Protein AF-A0AAU1KAA8-F1 (afdb_monomer)

Radius of gyration: 28.63 Å; Cα contacts (8 Å, |Δi|>4): 177; chains: 1; bounding box: 68×55×92 Å

Solvent-accessible surface area (backbone atoms only — not comparable to full-atom values): 12225 Å² total; per-residue (Å²): 122,67,66,69,52,34,71,74,70,71,53,54,69,68,58,52,52,51,52,51,53,52,51,52,53,53,48,42,44,51,49,31,69,69,58,68,45,72,45,71,50,87,40,57,68,38,42,66,89,37,64,55,42,63,40,26,43,61,50,32,50,72,32,90,67,29,21,46,84,20,38,43,59,76,35,72,57,74,89,55,90,68,50,45,68,72,51,48,55,53,51,55,35,39,46,46,34,71,71,46,40,55,74,46,72,33,89,90,47,51,35,41,58,25,19,54,56,58,64,72,50,79,65,58,80,92,42,45,67,62,49,52,51,45,29,56,53,26,53,73,27,90,40,52,71,60,56,61,59,65,79,78,71,85,89,73,74,94,83,74,86,76,82,89,81,80,87,81,80,85,77,91,84,84,87,76,96,74,88,86,77,85,84,80,84,83,78,84,86,82,91,78,91,79,87,131

Mean predicted aligned error: 14.59 Å

pLDDT: mean 78.88, std 23.23, range [34.69, 98.0]

Sequence (196 aa):
MLEGLVEHFAFDPEELDAVHGQAWDSLSDRFAKATEGLAIPFAADVTRGSVLGRIETPALLKKANVGKEGIKFATPLPPHEHLPKEIHELISADPVRCQLFKDDYAVTKSPQSFAGALAAIDVPESHKSAHKQAVDRLAGARSYGELKVKTQASAFLPGVTLPTSLTQTATRSRGGHGVLNPVTAELPPNTKGFER

Secondary structure (DSSP, 8-state):
--HHHHHHHT--HHHHHHHHHHHHHHHHHHHHHH--S-B----SS--TTSHIIIIIHHHHHT-TTTTTTSB--SSPPPP-TTS-HHHHHHHHSHHHHTT--GGGS-TTS-HHHHHHHHHTS---GGGHHHHHHHHHHHHT-SSHHHHHHGGG-----TT--------------------------PPPPP------

Structure (mmCIF, N/CA/C/O backbone):
data_AF-A0AAU1KAA8-F1
#
_entry.id   AF-A0AAU1KAA8-F1
#
loop_
_atom_site.group_PDB
_atom_site.id
_atom_site.type_symbol
_atom_site.label_atom_id
_atom_site.label_alt_id
_atom_site.label_comp_id
_atom_site.label_asym_id
_atom_site.label_entity_id
_atom_site.label_seq_id
_atom_site.pdbx_PDB_ins_code
_atom_site.Cartn_x
_atom_site.Cartn_y
_atom_site.Cartn_z
_atom_site.occupancy
_atom_site.B_iso_or_equiv
_atom_site.auth_seq_id
_atom_site.auth_comp_id
_atom_site.auth_asym_id
_atom_site.auth_atom_id
_atom_site.pdbx_PDB_model_num
ATOM 1 N N . MET A 1 1 ? 5.962 19.351 -27.808 1.00 53.38 1 MET A N 1
ATOM 2 C CA . MET A 1 1 ? 7.373 18.890 -27.740 1.00 53.38 1 MET A CA 1
ATOM 3 C C . MET A 1 1 ? 7.520 17.444 -28.225 1.00 53.38 1 MET A C 1
ATOM 5 O O . MET A 1 1 ? 8.487 17.178 -28.916 1.00 53.38 1 MET A O 1
ATOM 9 N N . LEU A 1 2 ? 6.561 16.547 -27.947 1.00 55.59 2 LEU A N 1
ATOM 10 C CA . LEU A 1 2 ? 6.499 15.197 -28.543 1.00 55.59 2 LEU A CA 1
ATOM 11 C C . LEU A 1 2 ? 6.091 15.191 -30.032 1.00 55.59 2 LEU A C 1
ATOM 13 O O . LEU A 1 2 ? 6.685 14.455 -30.809 1.00 55.59 2 LEU A O 1
ATOM 17 N N . GLU A 1 3 ? 5.163 16.060 -30.450 1.00 56.34 3 GLU A N 1
ATOM 18 C CA . GLU A 1 3 ? 4.654 16.115 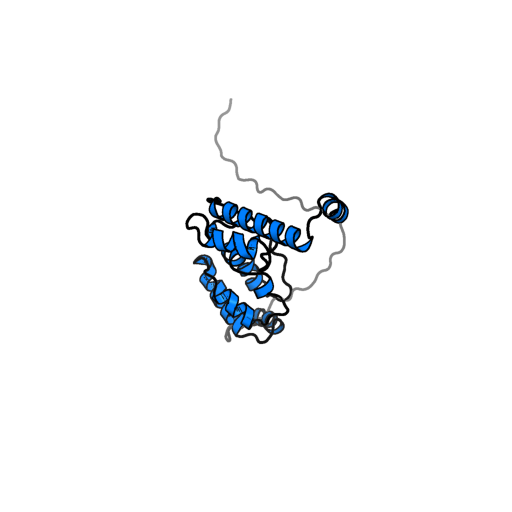-31.840 1.00 56.34 3 GLU A CA 1
ATOM 19 C C . GLU A 1 3 ? 5.755 16.334 -32.893 1.00 56.34 3 GLU A C 1
ATOM 21 O O . GLU A 1 3 ? 5.792 15.642 -33.904 1.00 56.34 3 GLU A O 1
ATOM 26 N N . GLY A 1 4 ? 6.720 17.219 -32.617 1.00 60.25 4 GLY A N 1
ATOM 27 C CA . GLY A 1 4 ? 7.828 17.491 -33.540 1.00 60.25 4 GLY A CA 1
ATOM 28 C C . GLY A 1 4 ? 8.866 16.365 -33.643 1.00 60.25 4 GLY A C 1
ATOM 29 O O . GLY A 1 4 ? 9.607 16.321 -34.618 1.00 60.25 4 GLY A O 1
ATOM 30 N N . LEU A 1 5 ? 8.934 15.451 -32.665 1.00 58.69 5 LEU A N 1
ATOM 31 C CA . LEU A 1 5 ? 9.797 14.263 -32.743 1.00 58.69 5 LEU A CA 1
ATOM 32 C C . LEU A 1 5 ? 9.121 13.146 -33.550 1.00 58.69 5 LEU A C 1
ATOM 34 O O . LEU A 1 5 ? 9.776 12.468 -34.337 1.00 58.69 5 LEU A O 1
ATOM 38 N N . VAL A 1 6 ? 7.810 12.981 -33.371 1.00 63.09 6 VAL A N 1
ATOM 39 C CA . VAL A 1 6 ? 6.985 12.001 -34.090 1.00 63.09 6 VAL A CA 1
ATOM 40 C C . VAL A 1 6 ? 7.003 12.281 -35.596 1.00 63.09 6 VAL A C 1
ATOM 42 O O . VAL A 1 6 ? 7.288 11.373 -36.375 1.00 63.09 6 VAL A O 1
ATOM 45 N N . GLU A 1 7 ? 6.802 13.540 -36.007 1.00 63.69 7 GLU A N 1
ATOM 46 C CA . GLU A 1 7 ? 6.880 13.936 -37.423 1.00 63.69 7 GLU A CA 1
ATOM 47 C C . GLU A 1 7 ? 8.280 13.744 -38.022 1.00 63.69 7 GLU A C 1
ATOM 49 O O . GLU A 1 7 ? 8.405 13.376 -39.188 1.00 63.69 7 GLU A O 1
ATOM 54 N N . HIS A 1 8 ? 9.344 13.975 -37.244 1.00 64.44 8 HIS A N 1
ATOM 55 C CA . HIS A 1 8 ? 10.713 13.934 -37.763 1.00 64.44 8 HIS A CA 1
ATOM 56 C C . HIS A 1 8 ? 11.256 12.510 -37.950 1.00 64.44 8 HIS A C 1
ATOM 58 O O . HIS A 1 8 ? 12.078 12.277 -38.834 1.00 64.44 8 HIS A O 1
ATOM 64 N N . PHE A 1 9 ? 10.798 11.558 -37.134 1.00 72.31 9 PHE A N 1
ATOM 65 C CA . PHE A 1 9 ? 11.260 10.167 -37.165 1.00 72.31 9 PHE A CA 1
ATOM 66 C C . PHE A 1 9 ? 10.225 9.176 -37.724 1.00 72.31 9 PHE A C 1
ATOM 68 O O . PHE A 1 9 ? 10.530 7.989 -37.809 1.00 72.31 9 PHE A O 1
ATOM 75 N N . ALA A 1 10 ? 9.040 9.650 -38.131 1.00 68.62 10 ALA A N 1
ATOM 76 C CA . ALA A 1 10 ? 7.949 8.840 -38.684 1.00 68.62 10 ALA A CA 1
ATOM 77 C C . ALA A 1 10 ? 7.532 7.661 -37.781 1.00 68.62 10 ALA A C 1
ATOM 79 O O . ALA A 1 10 ? 7.290 6.554 -38.259 1.00 68.62 10 ALA A O 1
ATOM 80 N N . PHE A 1 11 ? 7.461 7.899 -36.469 1.00 68.56 11 PHE A N 1
ATOM 81 C CA . PHE A 1 11 ? 6.916 6.919 -35.529 1.00 68.56 11 PHE A CA 1
ATOM 82 C C . PHE A 1 11 ? 5.393 7.013 -35.476 1.00 68.56 11 PHE A C 1
ATOM 84 O O . PHE A 1 11 ? 4.842 8.112 -35.488 1.00 68.56 11 PHE A O 1
ATOM 91 N N . ASP A 1 12 ? 4.717 5.872 -35.357 1.00 74.81 12 ASP A N 1
ATOM 92 C CA . ASP A 1 12 ? 3.317 5.850 -34.942 1.00 74.81 12 ASP A CA 1
ATOM 93 C C . ASP A 1 12 ? 3.244 6.239 -33.446 1.00 74.81 12 ASP A C 1
ATOM 95 O O . ASP A 1 12 ? 3.915 5.607 -32.621 1.00 74.81 12 ASP A O 1
ATOM 99 N N . PRO A 1 13 ? 2.485 7.286 -33.065 1.00 69.38 13 PRO A N 1
ATOM 100 C CA . PRO A 1 13 ? 2.322 7.694 -31.671 1.00 69.38 13 PRO A CA 1
ATOM 101 C C . PRO A 1 13 ? 1.847 6.573 -30.744 1.00 69.38 13 PRO A C 1
ATOM 103 O O . PRO A 1 13 ? 2.289 6.518 -29.596 1.00 69.38 13 PRO A O 1
ATOM 106 N N . GLU A 1 14 ? 0.968 5.689 -31.224 1.00 73.19 14 GLU A N 1
ATOM 107 C CA . GLU A 1 14 ? 0.438 4.584 -30.421 1.00 73.19 14 GLU A CA 1
ATOM 108 C C . GLU A 1 14 ? 1.502 3.499 -30.210 1.00 73.19 14 GLU A C 1
ATO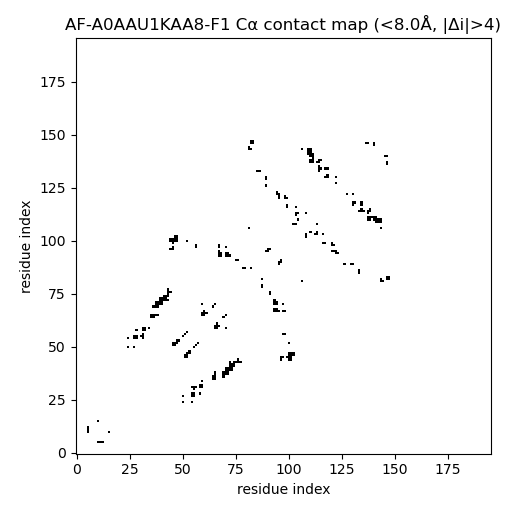M 110 O O . GLU A 1 14 ? 1.645 2.974 -29.103 1.00 73.19 14 GLU A O 1
ATOM 115 N N . GLU A 1 15 ? 2.316 3.210 -31.230 1.00 73.81 15 GLU A N 1
ATOM 116 C CA . GLU A 1 15 ? 3.451 2.290 -31.099 1.00 73.81 15 GLU A CA 1
ATOM 117 C C . GLU A 1 15 ? 4.547 2.866 -30.196 1.00 73.81 15 GLU A C 1
ATOM 119 O O . GLU A 1 15 ? 5.119 2.140 -29.381 1.00 73.81 15 GLU A O 1
ATOM 124 N N . LEU A 1 16 ? 4.828 4.170 -30.291 1.00 75.00 16 LEU A N 1
ATOM 125 C CA . LEU A 1 16 ? 5.826 4.830 -29.452 1.00 75.00 16 LEU A CA 1
ATOM 126 C C . LEU A 1 16 ? 5.414 4.818 -27.976 1.00 75.00 16 LEU A C 1
ATOM 128 O O . LEU A 1 16 ? 6.243 4.507 -27.119 1.00 75.00 16 LEU A O 1
ATOM 132 N N . ASP A 1 17 ? 4.147 5.110 -27.676 1.00 74.38 17 ASP A N 1
ATOM 133 C CA . ASP A 1 17 ? 3.621 5.053 -26.309 1.00 74.38 17 ASP A CA 1
ATOM 134 C C . ASP A 1 17 ? 3.624 3.612 -25.768 1.00 74.38 17 ASP A C 1
ATOM 136 O O . ASP A 1 17 ? 4.076 3.365 -24.645 1.00 74.38 17 ASP A O 1
ATOM 140 N N . ALA A 1 18 ? 3.243 2.631 -26.595 1.00 72.75 18 ALA A N 1
ATOM 141 C CA . ALA A 1 18 ? 3.277 1.217 -26.230 1.00 72.75 18 ALA A CA 1
ATOM 142 C C . ALA A 1 18 ? 4.703 0.713 -25.937 1.00 72.75 18 ALA A C 1
ATOM 144 O O . ALA A 1 18 ? 4.931 0.049 -24.919 1.00 72.75 18 ALA A O 1
ATOM 145 N N . VAL A 1 19 ? 5.678 1.042 -26.790 1.00 78.50 19 VAL A N 1
ATOM 146 C CA . VAL A 1 19 ? 7.090 0.670 -26.599 1.00 78.50 19 VAL A CA 1
ATOM 147 C C . VAL A 1 19 ? 7.669 1.366 -25.369 1.00 78.50 19 VAL A C 1
ATOM 149 O O . VAL A 1 19 ? 8.378 0.737 -24.579 1.00 78.50 19 VAL A O 1
ATOM 152 N N . HIS A 1 20 ? 7.336 2.641 -25.161 1.00 78.69 20 HIS A N 1
ATOM 153 C CA . HIS A 1 20 ? 7.775 3.398 -23.995 1.00 78.69 20 HIS A CA 1
ATOM 154 C C . HIS A 1 20 ? 7.231 2.785 -22.696 1.00 78.69 20 HIS A C 1
ATOM 156 O O . HIS A 1 20 ? 8.004 2.533 -21.768 1.00 78.69 20 HIS A O 1
ATOM 162 N N . GLY A 1 21 ? 5.936 2.456 -22.644 1.00 83.44 21 GLY A N 1
ATOM 163 C CA . GLY A 1 21 ? 5.320 1.787 -21.496 1.00 83.44 21 GLY A CA 1
ATOM 164 C C . GLY A 1 21 ? 5.973 0.440 -21.173 1.00 83.44 21 GLY A C 1
ATOM 165 O O . GLY A 1 21 ? 6.344 0.186 -20.027 1.00 83.44 21 GLY A O 1
ATOM 166 N N . GLN A 1 22 ? 6.202 -0.402 -22.184 1.00 87.00 22 GLN A N 1
ATOM 167 C CA . GLN A 1 22 ? 6.846 -1.709 -21.999 1.00 87.00 22 GLN A CA 1
ATOM 168 C C . GLN A 1 22 ? 8.305 -1.603 -21.538 1.00 87.00 22 GLN A C 1
ATOM 170 O O . GLN A 1 22 ? 8.763 -2.430 -20.739 1.00 87.00 22 GLN A O 1
ATOM 175 N N . ALA A 1 23 ? 9.043 -0.602 -22.025 1.00 88.75 23 ALA A N 1
ATOM 176 C CA . ALA A 1 23 ? 10.420 -0.363 -21.615 1.00 88.75 23 ALA A CA 1
ATOM 177 C C . ALA A 1 23 ? 10.503 0.009 -20.126 1.00 88.75 23 ALA A C 1
ATOM 179 O O . ALA A 1 23 ? 11.315 -0.573 -19.400 1.00 88.75 23 ALA A O 1
ATOM 180 N N . TRP A 1 24 ? 9.631 0.907 -19.653 1.00 91.38 24 TRP A N 1
ATOM 181 C CA . TRP A 1 24 ? 9.561 1.273 -18.236 1.00 91.38 24 TRP A CA 1
ATOM 182 C C . TRP A 1 24 ? 9.095 0.118 -17.357 1.00 91.38 24 TRP A C 1
ATOM 184 O O . TRP A 1 24 ? 9.727 -0.149 -16.338 1.00 91.38 24 TRP A O 1
ATOM 194 N N . ASP A 1 25 ? 8.070 -0.623 -17.781 1.00 93.56 25 ASP A N 1
ATOM 195 C CA . ASP A 1 25 ? 7.598 -1.809 -17.062 1.00 93.56 25 ASP A CA 1
ATOM 196 C C . ASP A 1 25 ? 8.729 -2.837 -16.879 1.00 93.56 25 ASP A C 1
ATOM 198 O O . ASP A 1 25 ? 8.956 -3.349 -15.779 1.00 93.56 25 ASP A O 1
ATOM 202 N N . SER A 1 26 ? 9.487 -3.097 -17.948 1.00 93.44 26 SER A N 1
ATOM 203 C CA . SER A 1 26 ? 10.618 -4.031 -17.932 1.00 93.44 26 SER A CA 1
ATOM 204 C C . SER A 1 26 ? 11.764 -3.544 -17.047 1.00 93.44 26 SER A C 1
ATOM 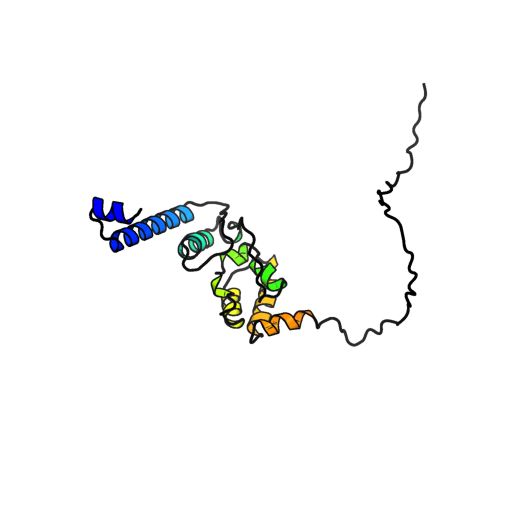206 O O . SER A 1 26 ? 12.396 -4.343 -16.349 1.00 93.44 26 SER A O 1
ATOM 208 N N . LEU A 1 27 ? 12.062 -2.243 -17.079 1.00 94.69 27 LEU A N 1
ATOM 209 C CA . LEU A 1 27 ? 13.099 -1.646 -16.246 1.00 94.69 27 LEU A CA 1
ATOM 210 C C . LEU A 1 27 ? 12.722 -1.719 -14.763 1.00 94.69 27 LEU A C 1
ATOM 212 O O . LEU A 1 27 ? 13.540 -2.161 -13.957 1.00 94.69 27 LEU A O 1
ATOM 216 N N . SER A 1 28 ? 11.488 -1.357 -14.412 1.00 95.69 28 SER A N 1
ATOM 217 C CA . SER A 1 28 ? 10.991 -1.387 -13.035 1.00 95.69 28 SER A CA 1
ATOM 218 C C . SER A 1 28 ? 10.899 -2.801 -12.466 1.00 95.69 28 SER A C 1
ATOM 220 O O . SER A 1 28 ? 11.275 -3.020 -11.316 1.00 95.69 28 SER A O 1
ATOM 222 N N . ASP A 1 29 ? 10.495 -3.795 -13.263 1.00 95.25 29 ASP A N 1
ATOM 223 C CA . ASP A 1 29 ? 10.530 -5.202 -12.841 1.00 95.25 29 ASP A CA 1
ATOM 224 C C . ASP A 1 29 ? 11.963 -5.657 -12.511 1.00 95.25 29 ASP A C 1
ATOM 226 O O . ASP A 1 29 ? 12.211 -6.251 -11.456 1.00 95.25 29 ASP A O 1
ATOM 230 N N . ARG A 1 30 ? 12.938 -5.327 -13.370 1.00 94.88 30 ARG A N 1
ATOM 231 C CA . ARG A 1 30 ? 14.357 -5.630 -13.115 1.00 94.88 30 ARG A CA 1
ATOM 232 C C . ARG A 1 30 ? 14.883 -4.893 -11.890 1.00 94.88 30 ARG A C 1
ATOM 234 O O . ARG A 1 30 ? 15.595 -5.496 -11.091 1.00 94.88 30 ARG A O 1
ATOM 241 N N . PHE A 1 31 ? 14.518 -3.625 -11.725 1.00 95.00 31 PHE A N 1
ATOM 242 C CA . PHE A 1 31 ? 14.901 -2.818 -10.572 1.00 95.00 31 PHE A CA 1
ATOM 243 C C . PHE A 1 31 ? 14.374 -3.425 -9.264 1.00 95.00 31 PHE A C 1
ATOM 245 O O . PHE A 1 31 ? 15.154 -3.686 -8.346 1.00 95.00 31 PHE A O 1
ATOM 252 N N . ALA A 1 32 ? 13.084 -3.762 -9.195 1.00 95.38 32 ALA A N 1
ATOM 253 C CA . ALA A 1 32 ? 12.486 -4.397 -8.021 1.00 95.38 32 ALA A CA 1
ATOM 254 C C . ALA A 1 32 ? 13.116 -5.769 -7.716 1.00 95.38 32 ALA A C 1
ATOM 256 O O . ALA A 1 32 ? 13.388 -6.099 -6.559 1.00 95.38 32 ALA A O 1
ATOM 257 N N . LYS A 1 33 ? 13.427 -6.561 -8.752 1.00 93.81 33 LYS A N 1
ATOM 258 C CA . LYS A 1 33 ? 14.138 -7.842 -8.604 1.00 93.81 33 LYS A CA 1
ATOM 259 C C . LYS A 1 33 ? 15.573 -7.676 -8.118 1.00 93.81 33 LYS A C 1
ATOM 261 O O . LYS A 1 33 ? 16.022 -8.518 -7.344 1.00 93.81 33 LYS A O 1
ATOM 266 N N . ALA A 1 34 ? 16.274 -6.624 -8.527 1.00 94.81 34 ALA A N 1
ATOM 267 C CA . ALA A 1 34 ? 17.640 -6.336 -8.093 1.00 94.81 34 ALA A CA 1
ATOM 268 C C . ALA A 1 34 ? 17.715 -5.658 -6.712 1.00 94.81 34 ALA A C 1
ATOM 270 O O . ALA A 1 34 ? 18.761 -5.691 -6.078 1.00 94.81 34 ALA A O 1
ATOM 271 N N . THR A 1 35 ? 16.621 -5.065 -6.228 1.00 95.94 35 THR A N 1
ATOM 272 C CA . THR A 1 35 ? 16.585 -4.341 -4.946 1.00 95.94 35 THR A CA 1
ATOM 273 C C . THR A 1 35 ? 16.772 -5.283 -3.758 1.00 95.94 35 THR A C 1
ATOM 275 O O . THR A 1 35 ? 16.069 -6.286 -3.647 1.00 95.94 35 THR A O 1
ATOM 278 N N . GLU A 1 36 ? 17.668 -4.954 -2.832 1.00 94.50 36 GLU A N 1
ATOM 279 C CA . GLU A 1 36 ? 17.931 -5.745 -1.625 1.00 94.50 36 GLU A CA 1
ATOM 280 C C . GLU A 1 36 ? 17.816 -4.894 -0.358 1.00 94.50 36 GLU A C 1
ATOM 282 O O . GLU A 1 36 ? 18.136 -3.707 -0.358 1.00 94.50 36 GLU A O 1
ATOM 287 N N . GLY A 1 37 ? 17.372 -5.515 0.738 1.00 93.19 37 GLY A N 1
ATOM 288 C CA . GLY A 1 37 ? 17.246 -4.858 2.035 1.00 93.19 37 GLY A CA 1
ATOM 289 C C . GLY A 1 37 ? 16.082 -3.870 2.089 1.00 93.19 37 GLY A C 1
ATOM 290 O O . GLY A 1 37 ? 14.934 -4.272 2.261 1.00 93.19 37 GLY A O 1
ATOM 291 N N . LEU A 1 38 ? 16.389 -2.575 1.992 1.00 95.75 38 LEU A N 1
ATOM 292 C CA . LEU A 1 38 ? 15.444 -1.485 2.232 1.00 95.75 38 LEU A CA 1
ATOM 293 C C . LEU A 1 38 ? 15.027 -0.805 0.920 1.00 95.75 38 LEU A C 1
ATOM 295 O O . LEU A 1 38 ? 15.858 -0.244 0.211 1.00 95.75 38 LEU A O 1
ATOM 299 N N . ALA A 1 39 ? 13.726 -0.796 0.643 1.00 96.81 39 ALA A N 1
ATOM 300 C CA . ALA A 1 39 ? 13.099 -0.063 -0.447 1.00 96.81 39 ALA A CA 1
ATOM 301 C C . ALA A 1 39 ? 12.340 1.153 0.102 1.00 96.81 39 ALA A C 1
ATOM 303 O O . ALA A 1 39 ? 11.483 1.017 0.979 1.00 96.81 39 ALA A O 1
ATOM 304 N N . ILE A 1 40 ? 12.636 2.342 -0.434 1.00 96.81 40 ILE A N 1
ATOM 305 C CA . ILE A 1 40 ? 12.034 3.605 0.013 1.00 96.81 40 ILE A CA 1
ATOM 306 C C . ILE A 1 40 ? 11.277 4.274 -1.142 1.00 96.81 40 ILE A C 1
ATOM 308 O O . ILE A 1 40 ? 11.864 5.060 -1.888 1.00 96.81 40 ILE A O 1
ATOM 312 N N . PRO A 1 41 ? 9.978 3.983 -1.326 1.00 94.44 41 PRO A N 1
ATOM 313 C CA . PRO A 1 41 ? 9.147 4.733 -2.258 1.00 94.44 41 PRO A CA 1
ATOM 314 C C . PRO A 1 41 ? 8.903 6.175 -1.783 1.00 94.44 41 PRO A C 1
ATOM 316 O O . PRO A 1 41 ? 8.487 6.431 -0.648 1.00 94.44 41 PRO A O 1
ATOM 319 N N . PHE A 1 42 ? 9.075 7.123 -2.705 1.00 94.38 42 PHE A N 1
ATOM 320 C CA . PHE A 1 42 ? 8.680 8.527 -2.549 1.00 94.38 42 PHE A CA 1
ATOM 321 C C . PHE A 1 42 ? 7.260 8.734 -3.076 1.00 94.38 42 PHE A C 1
ATOM 323 O O . PHE A 1 42 ? 7.028 9.415 -4.073 1.00 94.38 42 PHE A O 1
ATOM 330 N N . ALA A 1 43 ? 6.302 8.092 -2.418 1.00 92.25 43 ALA A N 1
ATOM 331 C CA . ALA A 1 43 ? 4.893 8.194 -2.758 1.00 92.25 43 ALA A CA 1
ATOM 332 C C . ALA A 1 43 ? 4.072 8.417 -1.492 1.00 92.25 43 ALA A C 1
ATOM 334 O O . ALA A 1 43 ? 4.337 7.808 -0.459 1.00 92.25 43 ALA A O 1
ATOM 335 N N . ALA A 1 44 ? 3.051 9.271 -1.579 1.00 90.12 44 ALA A N 1
ATOM 336 C CA . ALA A 1 44 ? 2.070 9.454 -0.512 1.00 90.12 44 ALA A CA 1
ATOM 337 C C . ALA A 1 44 ? 1.103 8.265 -0.408 1.00 90.12 44 ALA A C 1
ATOM 339 O O . ALA A 1 44 ? 0.497 8.067 0.635 1.00 90.12 44 ALA A O 1
ATOM 340 N N . ASP A 1 45 ? 0.984 7.447 -1.456 1.00 90.44 45 ASP A N 1
ATOM 341 C CA . ASP A 1 45 ? 0.134 6.258 -1.486 1.00 90.44 45 ASP A CA 1
ATOM 342 C C . ASP A 1 45 ? 0.468 5.369 -2.696 1.00 90.44 45 ASP A C 1
ATOM 344 O O . ASP A 1 45 ? 1.125 5.832 -3.632 1.00 90.44 45 ASP A O 1
ATOM 348 N N . VAL A 1 46 ? -0.011 4.125 -2.709 1.00 93.75 46 VAL A N 1
ATOM 349 C CA . VAL A 1 46 ? 0.132 3.194 -3.835 1.00 93.75 46 VAL A CA 1
ATOM 350 C C . VAL A 1 46 ? -1.188 3.109 -4.597 1.00 93.75 46 VAL A C 1
ATOM 352 O O . VAL A 1 46 ? -2.226 2.759 -4.045 1.00 93.75 46 VAL A O 1
ATOM 355 N N . THR A 1 47 ? -1.174 3.410 -5.895 1.00 94.25 47 THR A N 1
ATOM 356 C CA . THR A 1 47 ? -2.344 3.224 -6.769 1.00 94.25 47 THR A CA 1
ATOM 357 C C . THR A 1 47 ? -2.162 1.993 -7.639 1.00 94.25 47 THR A C 1
ATOM 359 O O . THR A 1 47 ? -1.056 1.713 -8.109 1.00 94.25 47 THR A O 1
ATOM 362 N N . ARG A 1 48 ? -3.251 1.264 -7.902 1.00 93.69 48 ARG A N 1
ATOM 363 C CA . ARG A 1 48 ? -3.188 -0.025 -8.610 1.00 93.69 48 ARG A CA 1
ATOM 364 C C . ARG A 1 48 ? -2.650 0.093 -10.040 1.00 93.69 48 ARG A C 1
ATOM 366 O O . ARG A 1 48 ? -2.019 -0.834 -10.530 1.00 93.69 48 ARG A O 1
ATOM 373 N N . GLY A 1 49 ? -2.895 1.227 -10.699 1.00 91.69 49 GLY A N 1
ATOM 374 C CA . GLY A 1 49 ? -2.428 1.498 -12.063 1.00 91.69 49 GLY A CA 1
ATOM 375 C C . GLY A 1 49 ? -0.991 2.019 -12.164 1.00 91.69 49 GLY A C 1
ATOM 376 O O . GLY A 1 49 ? -0.438 2.034 -13.258 1.00 91.69 49 GLY A O 1
ATOM 377 N N . SER A 1 50 ? -0.375 2.448 -11.057 1.00 94.06 50 SER A N 1
ATOM 378 C CA . SER A 1 50 ? 1.012 2.930 -11.080 1.00 94.06 50 SER A CA 1
ATOM 379 C C . SER A 1 50 ? 2.002 1.786 -11.300 1.00 94.06 50 SER A C 1
ATOM 381 O O . SER A 1 50 ? 1.737 0.649 -10.914 1.00 94.06 50 SER A O 1
ATOM 383 N N . VAL A 1 51 ? 3.176 2.089 -11.861 1.00 94.94 51 VAL A N 1
ATOM 384 C CA . VAL A 1 51 ? 4.288 1.126 -11.959 1.00 94.94 51 VAL A CA 1
ATOM 385 C C . VAL A 1 51 ? 4.680 0.601 -10.571 1.00 94.94 51 VAL A C 1
ATOM 387 O O . VAL A 1 51 ? 4.848 -0.606 -10.398 1.00 94.94 51 VAL A O 1
ATOM 390 N N . LEU A 1 52 ? 4.691 1.480 -9.561 1.00 95.38 52 LEU A N 1
ATOM 391 C CA . LEU A 1 52 ? 4.905 1.105 -8.163 1.00 95.38 52 LEU A CA 1
ATOM 392 C C . LEU A 1 52 ? 3.904 0.027 -7.713 1.00 95.38 52 LEU A C 1
ATOM 394 O O . LEU A 1 52 ? 4.303 -1.036 -7.251 1.00 95.38 52 LEU A O 1
ATOM 398 N N . GLY A 1 53 ? 2.604 0.263 -7.894 1.00 95.31 53 GLY A N 1
ATOM 399 C CA . GLY A 1 53 ? 1.557 -0.646 -7.422 1.00 95.31 53 GLY A CA 1
ATOM 400 C C . GLY A 1 53 ? 1.369 -1.913 -8.257 1.00 95.31 53 GLY A C 1
ATOM 401 O O . GLY A 1 53 ? 1.078 -2.972 -7.704 1.00 95.31 53 GLY A O 1
ATOM 402 N N . ARG A 1 54 ? 1.529 -1.830 -9.580 1.00 95.69 54 ARG A N 1
ATOM 403 C CA . ARG A 1 54 ? 1.318 -2.959 -10.498 1.00 95.69 54 ARG A CA 1
ATOM 404 C C . ARG A 1 54 ? 2.536 -3.877 -10.596 1.00 95.69 54 ARG A C 1
ATOM 406 O O . ARG A 1 54 ? 2.356 -5.073 -10.813 1.00 95.69 54 ARG A O 1
ATOM 413 N N . ILE A 1 55 ? 3.747 -3.331 -10.465 1.00 96.31 55 ILE A N 1
ATOM 414 C CA . ILE A 1 55 ? 4.998 -4.040 -10.773 1.00 96.31 55 ILE A CA 1
ATOM 415 C C . ILE A 1 55 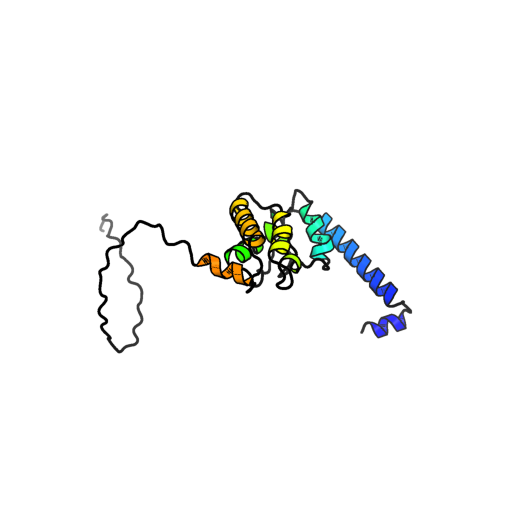? 5.911 -4.101 -9.550 1.00 96.31 55 ILE A C 1
ATOM 417 O O . ILE A 1 55 ? 6.187 -5.192 -9.048 1.00 96.31 55 ILE A O 1
ATOM 421 N N . GLU A 1 56 ? 6.364 -2.953 -9.048 1.00 97.00 56 GLU A N 1
ATOM 422 C CA . GLU A 1 56 ? 7.476 -2.912 -8.092 1.00 97.00 56 GLU A CA 1
ATOM 423 C C . GLU A 1 56 ? 7.082 -3.453 -6.714 1.00 97.00 56 GLU A C 1
ATOM 425 O O . GLU A 1 56 ? 7.704 -4.388 -6.212 1.00 97.00 56 GLU A O 1
ATOM 430 N N . THR A 1 57 ? 6.020 -2.925 -6.105 1.00 96.50 57 THR A N 1
ATOM 431 C CA . THR A 1 57 ? 5.573 -3.327 -4.767 1.00 96.50 57 THR A CA 1
ATOM 432 C C . THR A 1 57 ? 5.216 -4.819 -4.691 1.00 96.50 57 THR A C 1
ATOM 434 O O . THR A 1 57 ? 5.738 -5.492 -3.799 1.00 96.50 57 THR A O 1
ATOM 437 N N . PRO A 1 58 ? 4.435 -5.405 -5.626 1.00 95.69 58 PRO A N 1
ATOM 438 C CA . PRO A 1 58 ? 4.183 -6.847 -5.624 1.00 95.69 58 PRO A CA 1
ATOM 439 C C . PRO A 1 58 ? 5.449 -7.699 -5.774 1.00 95.69 58 PRO A C 1
ATOM 441 O O . PRO A 1 58 ? 5.522 -8.787 -5.199 1.00 95.69 58 PRO A O 1
ATOM 444 N N . ALA A 1 59 ? 6.439 -7.242 -6.549 1.00 96.06 59 ALA A N 1
ATOM 445 C CA . ALA A 1 59 ? 7.711 -7.943 -6.690 1.00 96.06 59 ALA A CA 1
ATOM 446 C C . ALA A 1 59 ? 8.525 -7.887 -5.388 1.00 96.06 59 ALA A C 1
ATOM 448 O O . ALA A 1 59 ? 9.000 -8.925 -4.931 1.00 96.06 59 ALA A O 1
ATOM 449 N N . LEU A 1 60 ? 8.619 -6.714 -4.754 1.00 96.75 60 LEU A N 1
ATOM 450 C CA . LEU A 1 60 ? 9.338 -6.510 -3.491 1.00 96.75 60 LEU A CA 1
ATOM 451 C C . LEU A 1 60 ? 8.724 -7.309 -2.331 1.00 96.75 60 LEU A C 1
ATOM 453 O O . LEU A 1 60 ? 9.456 -7.928 -1.560 1.00 96.75 60 LEU A O 1
ATOM 457 N N . LEU A 1 61 ? 7.392 -7.370 -2.240 1.00 95.81 61 LEU A N 1
ATOM 458 C CA . LEU A 1 61 ? 6.684 -8.129 -1.200 1.00 95.81 61 LEU A CA 1
ATOM 459 C C . LEU A 1 61 ? 6.986 -9.634 -1.237 1.00 95.81 61 LEU A C 1
ATOM 461 O O . LEU A 1 61 ? 6.997 -10.282 -0.193 1.00 95.81 61 LEU A O 1
ATOM 465 N N . LYS A 1 62 ? 7.255 -10.197 -2.422 1.00 95.25 62 LYS A N 1
ATOM 466 C CA . LYS A 1 62 ? 7.603 -11.619 -2.590 1.00 95.25 62 LYS A CA 1
ATOM 467 C C . LYS A 1 62 ? 9.045 -11.935 -2.187 1.00 95.25 62 LYS A C 1
ATOM 469 O O . LYS A 1 62 ? 9.393 -13.108 -2.059 1.00 95.25 62 LYS A O 1
ATOM 474 N N . LYS A 1 63 ? 9.903 -10.923 -2.020 1.00 94.94 63 LYS A N 1
ATOM 475 C CA . LYS A 1 63 ? 11.318 -11.120 -1.693 1.00 94.94 63 LYS A CA 1
ATOM 476 C C . LYS A 1 63 ? 11.510 -11.295 -0.192 1.00 94.94 63 LYS A C 1
ATOM 478 O O . LYS A 1 63 ? 11.210 -10.391 0.577 1.00 94.94 63 LYS A O 1
ATOM 483 N N . ALA A 1 64 ? 12.108 -12.413 0.218 1.00 90.00 64 ALA A N 1
ATOM 484 C CA . ALA A 1 64 ? 12.368 -12.707 1.631 1.00 90.00 64 ALA A CA 1
ATOM 485 C C . ALA A 1 64 ? 13.286 -11.676 2.321 1.00 90.00 64 ALA A C 1
ATOM 487 O O . ALA A 1 64 ? 13.141 -11.435 3.514 1.00 90.00 64 ALA A O 1
ATOM 488 N N . ASN A 1 65 ? 14.215 -11.061 1.580 1.00 91.44 65 ASN A N 1
ATOM 489 C CA . ASN A 1 65 ? 15.162 -10.068 2.099 1.00 91.44 65 ASN A CA 1
ATOM 490 C C . ASN A 1 65 ? 14.653 -8.616 2.050 1.00 91.44 65 ASN A C 1
ATOM 492 O O . ASN A 1 65 ? 15.384 -7.723 2.469 1.00 91.44 65 ASN A O 1
ATOM 496 N N . VAL A 1 66 ? 13.448 -8.380 1.521 1.00 95.06 66 VAL A N 1
ATOM 497 C CA . VAL A 1 66 ? 12.781 -7.070 1.543 1.00 95.06 66 VAL A CA 1
ATOM 498 C C . VAL A 1 66 ? 11.445 -7.235 2.262 1.00 95.06 66 VAL A C 1
ATOM 500 O O . VAL A 1 66 ? 11.318 -6.873 3.429 1.00 95.06 66 VAL A O 1
ATOM 503 N N . GLY A 1 67 ? 10.460 -7.853 1.605 1.00 94.38 67 GLY A N 1
ATOM 504 C CA . GLY A 1 67 ? 9.141 -8.109 2.173 1.00 94.38 67 GLY A CA 1
ATOM 505 C C . GLY A 1 67 ? 8.447 -6.836 2.666 1.00 94.38 67 GLY A C 1
ATOM 506 O O . GLY A 1 67 ? 8.865 -5.713 2.391 1.00 94.38 67 GLY A O 1
ATOM 507 N N . LYS A 1 68 ? 7.372 -7.005 3.437 1.00 94.44 68 LYS A N 1
ATOM 508 C CA . LYS A 1 68 ? 6.612 -5.883 4.017 1.00 94.44 68 LYS A CA 1
ATOM 509 C C . LYS A 1 68 ? 7.408 -5.056 5.035 1.00 94.44 68 LYS A C 1
ATOM 511 O O . LYS A 1 68 ? 7.132 -3.877 5.225 1.00 94.44 68 LYS A O 1
ATOM 516 N N . GLU A 1 69 ? 8.405 -5.659 5.683 1.00 94.06 69 GLU A N 1
ATOM 517 C CA . GLU A 1 69 ? 9.237 -4.969 6.675 1.00 94.06 69 GLU A CA 1
ATOM 518 C C . GLU A 1 69 ? 10.323 -4.100 6.038 1.00 94.06 69 GLU A C 1
ATOM 520 O O . GLU A 1 69 ? 10.708 -3.086 6.620 1.00 94.06 69 GLU A O 1
ATOM 525 N N . GLY A 1 70 ? 10.790 -4.466 4.843 1.00 95.94 70 GLY A N 1
ATOM 526 C CA . GLY A 1 70 ? 11.813 -3.748 4.088 1.00 95.94 70 GLY A CA 1
ATOM 527 C C . GLY A 1 70 ? 11.272 -2.650 3.176 1.00 95.94 70 GLY A C 1
ATOM 528 O O . GLY A 1 70 ? 12.066 -1.981 2.531 1.00 95.94 70 GLY A O 1
ATOM 529 N N . ILE A 1 71 ? 9.957 -2.427 3.104 1.00 96.75 71 ILE A N 1
ATOM 530 C CA . ILE A 1 71 ? 9.368 -1.307 2.353 1.00 96.75 71 ILE A CA 1
ATOM 531 C C . ILE A 1 71 ? 8.998 -0.205 3.348 1.00 96.75 71 ILE A C 1
ATOM 533 O O . ILE A 1 71 ? 8.229 -0.461 4.272 1.00 96.75 71 ILE A O 1
ATOM 537 N N . LYS A 1 72 ? 9.534 1.011 3.173 1.00 96.81 72 LYS A N 1
ATOM 538 C CA . LYS A 1 72 ? 9.274 2.174 4.046 1.00 96.81 72 LYS A CA 1
ATOM 539 C C . LYS A 1 72 ? 8.922 3.406 3.228 1.00 96.81 72 LYS A C 1
ATOM 541 O O . LYS A 1 72 ? 9.678 3.785 2.341 1.00 96.81 72 LYS A O 1
ATOM 546 N N . PHE A 1 73 ? 7.808 4.067 3.515 1.00 96.44 73 PHE A N 1
ATOM 547 C CA . PHE A 1 73 ? 7.408 5.235 2.733 1.00 96.44 73 PHE A CA 1
ATOM 548 C C . PHE A 1 73 ? 8.074 6.501 3.269 1.00 96.44 73 PHE A C 1
ATOM 550 O O . PHE A 1 73 ? 7.912 6.858 4.432 1.00 96.44 73 PHE A O 1
ATOM 557 N N . ALA A 1 74 ? 8.786 7.227 2.402 1.00 95.62 74 ALA A N 1
ATOM 558 C CA . ALA A 1 74 ? 9.391 8.505 2.786 1.00 95.62 74 ALA A CA 1
ATOM 559 C C . ALA A 1 74 ? 8.338 9.593 3.048 1.00 95.62 74 ALA A C 1
ATOM 561 O O . ALA A 1 74 ? 8.566 10.529 3.813 1.00 95.62 74 ALA A O 1
ATOM 562 N N . THR A 1 75 ? 7.186 9.490 2.383 1.00 95.50 75 THR A N 1
ATOM 563 C CA . THR A 1 75 ? 6.098 10.459 2.493 1.00 95.50 75 THR A CA 1
ATOM 564 C C . THR A 1 75 ? 5.009 9.919 3.418 1.00 95.50 75 THR A C 1
ATOM 566 O O . THR A 1 75 ? 4.529 8.798 3.192 1.00 95.50 75 THR A O 1
ATOM 569 N N . PRO A 1 76 ? 4.575 10.695 4.429 1.00 94.25 76 PRO A N 1
ATOM 570 C CA . PRO A 1 76 ? 3.466 10.294 5.284 1.00 94.25 76 PRO A CA 1
ATOM 571 C C . PRO A 1 76 ? 2.179 10.144 4.466 1.00 94.25 76 PRO A C 1
ATOM 573 O O . PRO A 1 76 ? 1.967 10.856 3.480 1.00 94.25 76 PRO A O 1
ATOM 576 N N . LEU A 1 77 ? 1.316 9.220 4.889 1.00 94.88 77 LEU A N 1
ATOM 577 C CA . LEU A 1 77 ? -0.005 9.057 4.294 1.00 94.88 77 LEU A CA 1
ATOM 578 C C . LEU A 1 77 ? -0.861 10.296 4.629 1.00 94.88 77 LEU A C 1
ATOM 580 O O . LEU A 1 77 ? -0.941 10.669 5.802 1.00 94.88 77 LEU A O 1
ATOM 584 N N . PRO A 1 78 ? -1.503 10.952 3.645 1.00 93.12 78 PRO A N 1
ATOM 585 C CA . PRO A 1 78 ? -2.399 12.068 3.920 1.00 93.12 78 PRO A CA 1
ATOM 586 C C . PRO A 1 78 ? -3.585 11.637 4.799 1.00 93.12 78 PRO A C 1
ATOM 588 O O . PRO A 1 78 ? -4.065 10.510 4.670 1.00 93.12 78 PRO A O 1
ATOM 591 N N . PRO A 1 79 ? -4.106 12.520 5.666 1.00 90.94 79 PRO A N 1
ATOM 592 C CA . PRO A 1 79 ? -5.263 12.194 6.488 1.00 90.94 79 PRO A CA 1
ATOM 593 C C . PRO A 1 79 ? -6.498 11.920 5.622 1.00 90.94 79 PRO A C 1
ATOM 595 O O . PRO A 1 79 ? -6.766 12.612 4.638 1.00 90.94 79 PRO A O 1
ATOM 598 N N . HIS A 1 80 ? -7.285 10.925 6.029 1.00 91.62 80 HIS A N 1
ATOM 599 C CA . HIS A 1 80 ? -8.529 10.545 5.365 1.00 91.62 80 HIS A CA 1
ATOM 600 C C . HIS A 1 80 ? -9.720 10.869 6.262 1.00 91.62 80 HIS A C 1
ATOM 602 O O . HIS A 1 80 ? -10.001 10.143 7.211 1.00 91.62 80 HIS A O 1
ATOM 608 N N . GLU A 1 81 ? -10.438 11.953 5.960 1.00 91.75 81 GLU A N 1
ATOM 609 C CA . GLU A 1 81 ? -11.525 12.446 6.816 1.00 91.75 81 GLU A CA 1
ATOM 610 C C . GLU A 1 81 ? -12.658 11.437 7.023 1.00 91.75 81 GLU A C 1
ATOM 612 O O . GLU A 1 81 ? -13.360 11.497 8.032 1.00 91.75 81 GLU A O 1
ATOM 617 N N . HIS A 1 82 ? -12.883 10.525 6.076 1.00 93.00 82 HIS A N 1
ATOM 618 C CA . HIS A 1 82 ? -13.917 9.493 6.174 1.00 93.00 82 HIS A CA 1
ATOM 619 C C . HIS A 1 82 ? -13.513 8.315 7.069 1.00 93.00 82 HIS A C 1
ATOM 621 O O . HIS A 1 82 ? -14.381 7.531 7.452 1.00 93.00 82 HIS A O 1
ATOM 627 N N . LEU A 1 83 ? -12.234 8.196 7.435 1.00 94.25 83 LEU A N 1
ATOM 628 C CA . LEU A 1 83 ? -11.731 7.125 8.286 1.00 94.25 83 LEU A CA 1
ATOM 629 C C . LEU A 1 83 ? -11.594 7.591 9.745 1.00 94.25 83 LEU A C 1
ATOM 631 O O . LEU A 1 83 ? -11.121 8.697 10.009 1.00 94.25 83 LEU A O 1
ATOM 635 N N . PRO A 1 84 ? -11.971 6.750 10.722 1.00 94.25 84 PRO A N 1
ATOM 636 C CA . PRO A 1 84 ? -11.571 6.939 12.110 1.00 94.25 84 PRO A CA 1
ATOM 637 C C . PRO A 1 84 ? -10.047 6.958 12.263 1.00 94.25 84 PRO A C 1
ATOM 639 O O . PRO A 1 84 ? -9.329 6.292 11.510 1.00 94.25 84 PRO A O 1
ATOM 642 N N . LYS A 1 85 ? -9.566 7.676 13.283 1.00 93.75 85 LYS A N 1
ATOM 643 C CA . LYS A 1 85 ? -8.136 7.867 13.552 1.00 93.75 85 LYS A CA 1
ATOM 644 C C . LYS A 1 85 ? -7.395 6.536 13.682 1.00 93.75 85 LYS A C 1
ATOM 646 O O . LYS A 1 85 ? -6.362 6.355 13.058 1.00 93.75 85 LYS A O 1
ATOM 651 N N . GLU A 1 86 ? -7.960 5.592 14.419 1.00 94.19 86 GLU A N 1
ATOM 652 C CA . GLU A 1 86 ? -7.380 4.273 14.662 1.00 94.19 86 GLU A CA 1
ATOM 653 C C . GLU A 1 86 ? -7.206 3.444 13.377 1.00 94.19 86 GLU A C 1
ATOM 655 O O . GLU A 1 86 ? -6.224 2.722 13.227 1.00 94.19 86 GLU A O 1
ATOM 660 N N . ILE A 1 87 ? -8.129 3.577 12.417 1.00 96.31 87 ILE A N 1
ATOM 661 C CA . ILE A 1 87 ? -8.027 2.895 11.121 1.00 96.31 87 ILE A CA 1
ATOM 662 C C . ILE A 1 87 ? -6.983 3.598 10.255 1.00 96.31 87 ILE A C 1
ATOM 664 O O . ILE A 1 87 ? -6.183 2.927 9.609 1.00 96.31 87 ILE A O 1
ATOM 668 N N . HIS A 1 88 ? -6.959 4.934 10.272 1.00 95.81 88 HIS A N 1
ATOM 669 C CA . HIS A 1 88 ? -5.946 5.715 9.568 1.00 95.81 88 HIS A CA 1
ATOM 670 C C . HIS A 1 88 ? -4.527 5.415 10.074 1.00 95.81 88 HIS A C 1
ATOM 672 O O . HIS A 1 88 ? -3.626 5.216 9.265 1.00 95.81 88 HIS A O 1
ATOM 678 N N . GLU A 1 89 ? -4.323 5.326 11.389 1.00 95.69 89 GLU A N 1
ATOM 679 C CA . GLU A 1 89 ? -3.036 4.965 11.993 1.00 95.69 89 GLU A CA 1
ATOM 680 C C . GLU A 1 89 ? -2.590 3.562 11.569 1.00 95.69 89 GLU A C 1
ATOM 682 O O . GLU A 1 89 ? -1.439 3.382 11.174 1.00 95.69 89 GLU A O 1
ATOM 687 N N . LEU A 1 90 ? -3.510 2.588 11.564 1.00 96.81 90 LEU A N 1
ATOM 688 C CA . LEU A 1 90 ? -3.220 1.232 11.102 1.00 96.81 90 LEU A CA 1
ATOM 689 C C . LEU A 1 90 ? -2.759 1.211 9.638 1.00 96.81 90 LEU A C 1
ATOM 691 O O . LEU A 1 90 ? -1.747 0.586 9.337 1.00 96.81 90 LEU A O 1
ATOM 695 N N . ILE A 1 91 ? -3.477 1.879 8.728 1.00 96.69 91 ILE A N 1
ATOM 696 C CA . ILE A 1 91 ? -3.101 1.886 7.303 1.00 96.69 91 ILE A CA 1
ATOM 697 C C . ILE A 1 91 ? -1.915 2.794 6.984 1.00 96.69 91 ILE A C 1
ATOM 699 O O . ILE A 1 91 ? -1.323 2.666 5.919 1.00 96.69 91 ILE A O 1
ATOM 703 N N . SER A 1 92 ? -1.553 3.694 7.897 1.00 96.62 92 SER A N 1
ATOM 704 C CA . SER A 1 92 ? -0.348 4.516 7.772 1.00 96.62 92 SER A CA 1
ATOM 705 C C . SER A 1 92 ? 0.924 3.733 8.095 1.00 96.62 92 SER A C 1
ATOM 707 O O . SER A 1 92 ? 2.004 4.160 7.695 1.00 96.62 92 SER A O 1
ATOM 709 N N . ALA A 1 93 ? 0.821 2.597 8.796 1.00 96.44 93 ALA A N 1
ATOM 710 C CA . ALA A 1 93 ? 1.963 1.738 9.079 1.00 96.44 93 ALA A CA 1
ATOM 711 C C . ALA A 1 93 ? 2.497 1.102 7.787 1.00 96.44 93 ALA A C 1
ATOM 713 O O . ALA A 1 93 ? 1.760 0.417 7.078 1.00 96.44 93 ALA A O 1
ATOM 714 N N . ASP A 1 94 ? 3.792 1.271 7.502 1.00 96.56 94 ASP A N 1
ATOM 715 C CA . ASP A 1 94 ? 4.396 0.815 6.241 1.00 96.56 94 ASP A CA 1
ATOM 716 C C . ASP A 1 94 ? 4.120 -0.662 5.889 1.00 96.56 94 ASP A C 1
ATOM 718 O O . ASP A 1 94 ? 3.752 -0.925 4.739 1.00 96.56 94 ASP A O 1
ATOM 722 N N . PRO A 1 95 ? 4.197 -1.631 6.834 1.00 95.81 95 PRO A N 1
ATOM 723 C CA . PRO A 1 95 ? 3.915 -3.034 6.527 1.00 95.81 95 PRO A CA 1
ATOM 724 C C . PRO A 1 95 ? 2.468 -3.288 6.093 1.00 95.81 95 PRO A C 1
ATOM 726 O O . PRO A 1 95 ? 2.201 -4.265 5.404 1.00 95.81 95 PRO A O 1
ATOM 729 N N . VAL A 1 96 ? 1.529 -2.428 6.494 1.00 96.62 96 VAL A N 1
ATOM 730 C CA . VAL A 1 96 ? 0.118 -2.478 6.083 1.00 96.62 96 VAL A CA 1
ATOM 731 C C . VAL A 1 96 ? -0.053 -1.743 4.756 1.00 96.62 96 VAL A C 1
ATOM 733 O O . VAL A 1 96 ? -0.604 -2.287 3.801 1.00 96.62 96 VAL A O 1
ATOM 736 N N . ARG A 1 97 ? 0.474 -0.519 4.685 1.00 95.81 97 ARG A N 1
ATOM 737 C CA . ARG A 1 97 ? 0.344 0.393 3.549 1.00 95.81 97 ARG A CA 1
ATOM 738 C C . ARG A 1 97 ? 0.870 -0.187 2.244 1.00 95.81 97 ARG A C 1
ATOM 740 O O . ARG A 1 97 ? 0.236 -0.020 1.213 1.00 95.81 97 ARG A O 1
ATOM 747 N N . CYS A 1 98 ? 2.000 -0.894 2.274 1.00 96.12 98 CYS A N 1
ATOM 748 C CA . CYS A 1 98 ? 2.580 -1.492 1.067 1.00 96.12 98 CYS A CA 1
ATOM 749 C C . CYS A 1 98 ? 1.731 -2.619 0.457 1.00 96.12 98 CYS A C 1
ATOM 751 O O . CYS A 1 98 ? 2.005 -3.042 -0.660 1.00 96.12 98 CYS A O 1
ATOM 753 N N . GLN A 1 99 ? 0.712 -3.117 1.159 1.00 96.88 99 GLN A N 1
ATOM 754 C CA . GLN A 1 99 ? -0.160 -4.191 0.677 1.00 96.88 99 GLN A CA 1
ATOM 755 C C . GLN A 1 99 ? -1.555 -3.698 0.274 1.00 96.88 99 GLN A C 1
ATOM 757 O O . GLN A 1 99 ? -2.347 -4.477 -0.254 1.00 96.88 99 GLN A O 1
ATOM 762 N N . LEU A 1 100 ? -1.859 -2.424 0.524 1.00 96.56 100 LEU A N 1
ATOM 763 C CA . LEU A 1 100 ? -3.130 -1.799 0.181 1.00 96.56 100 LEU A CA 1
ATOM 764 C C . LEU A 1 100 ? -2.942 -0.825 -0.974 1.00 96.56 100 LEU A C 1
ATOM 766 O O . LEU A 1 100 ? -1.883 -0.224 -1.145 1.00 96.56 100 LEU A O 1
ATOM 770 N N . PHE A 1 101 ? -4.007 -0.638 -1.741 1.00 96.25 101 PHE A N 1
ATOM 771 C CA . PHE A 1 101 ? -4.081 0.424 -2.727 1.00 96.25 101 PHE A CA 1
ATOM 772 C C . PHE A 1 101 ? -4.985 1.541 -2.218 1.00 96.25 101 PHE A C 1
ATOM 774 O O . PHE A 1 101 ? -6.006 1.283 -1.580 1.00 96.25 101 PHE A O 1
ATOM 781 N N . LYS A 1 102 ? -4.680 2.782 -2.602 1.00 95.12 102 LYS A N 1
ATOM 782 C CA . LYS A 1 102 ? -5.538 3.955 -2.375 1.00 95.12 102 LYS A CA 1
ATOM 783 C C . LYS A 1 102 ? -7.006 3.694 -2.732 1.00 95.12 102 LYS A C 1
ATOM 785 O O . LYS A 1 102 ? -7.925 4.176 -2.073 1.00 95.12 102 LYS A O 1
ATOM 790 N N . ASP A 1 103 ? -7.218 2.930 -3.802 1.00 94.25 103 ASP A N 1
ATOM 791 C CA . ASP A 1 103 ? -8.535 2.589 -4.336 1.00 94.25 103 ASP A CA 1
ATOM 792 C C . ASP A 1 103 ? -9.353 1.686 -3.398 1.00 94.25 103 ASP A C 1
ATOM 794 O O . ASP A 1 103 ? -10.579 1.656 -3.505 1.00 94.25 103 ASP A O 1
ATOM 798 N N . ASP A 1 104 ? -8.700 0.962 -2.484 1.00 95.94 104 ASP A N 1
ATOM 799 C CA . ASP A 1 104 ? -9.344 0.004 -1.583 1.00 95.94 104 ASP A CA 1
ATOM 800 C C . ASP A 1 104 ? -10.068 0.704 -0.421 1.00 95.94 104 ASP A C 1
ATOM 802 O O . ASP A 1 104 ? -11.070 0.192 0.078 1.00 95.94 104 ASP A O 1
ATOM 806 N N . TYR A 1 105 ? -9.607 1.895 -0.025 1.00 94.75 105 TYR A N 1
ATOM 807 C CA . TYR A 1 105 ? -10.208 2.723 1.029 1.00 94.75 105 TYR A CA 1
ATOM 808 C C . TYR A 1 105 ? -10.677 4.090 0.532 1.00 94.75 105 TYR A C 1
ATOM 810 O O . TYR A 1 105 ? -10.879 5.008 1.330 1.00 94.75 105 TYR A O 1
ATOM 818 N N . ALA A 1 106 ? -10.875 4.251 -0.774 1.00 93.94 106 ALA A N 1
ATOM 819 C CA . ALA A 1 106 ? -11.478 5.456 -1.320 1.00 93.94 106 ALA A CA 1
ATOM 820 C C . ALA A 1 106 ? -12.899 5.662 -0.762 1.00 93.94 106 ALA A C 1
ATOM 822 O O . ALA A 1 106 ? -13.655 4.710 -0.590 1.00 93.94 106 ALA A O 1
ATOM 823 N N . VAL A 1 107 ? -13.305 6.918 -0.549 1.00 93.69 107 VAL A N 1
ATOM 824 C CA . VAL A 1 107 ? -14.648 7.271 -0.036 1.00 93.69 107 VAL A CA 1
ATOM 825 C C . VAL A 1 107 ? -15.799 6.751 -0.912 1.00 93.69 107 VAL A C 1
ATOM 827 O O . VAL A 1 107 ? -16.921 6.589 -0.443 1.00 93.69 107 VAL A O 1
ATOM 830 N N . THR A 1 108 ? -15.522 6.481 -2.189 1.00 94.06 108 THR A N 1
ATOM 831 C CA . THR A 1 108 ? -16.468 5.914 -3.158 1.00 94.06 108 THR A CA 1
ATOM 832 C C . THR A 1 108 ? -16.681 4.408 -2.990 1.00 94.06 108 THR A C 1
ATOM 834 O O . THR A 1 108 ? -17.619 3.860 -3.568 1.00 94.06 108 THR A O 1
ATOM 837 N N . LYS A 1 109 ? -15.830 3.718 -2.222 1.00 94.25 109 LYS A N 1
ATOM 838 C CA . LYS A 1 109 ? -16.007 2.309 -1.858 1.00 94.25 109 LYS A CA 1
ATOM 839 C C . LYS A 1 109 ? -16.871 2.186 -0.612 1.00 94.25 109 LYS A C 1
ATOM 841 O O . LYS A 1 109 ? -17.004 3.117 0.169 1.00 94.25 109 LYS A O 1
ATOM 846 N N . SER A 1 110 ? -17.476 1.020 -0.415 1.00 95.81 110 SER A N 1
ATOM 847 C CA . SER A 1 110 ? -18.165 0.741 0.842 1.00 95.81 110 SER A CA 1
ATOM 848 C C . SER A 1 110 ? -17.157 0.353 1.935 1.00 95.81 110 SER A C 1
ATOM 850 O O . SER A 1 110 ? -16.131 -0.265 1.625 1.00 95.81 110 SER A O 1
ATOM 852 N N . PRO A 1 111 ? -17.452 0.623 3.222 1.00 97.00 111 PRO A N 1
ATOM 853 C CA . PRO A 1 111 ? -16.638 0.133 4.333 1.00 97.00 111 PRO A CA 1
ATOM 854 C C . PRO A 1 111 ? -16.402 -1.380 4.285 1.00 97.00 111 PRO A C 1
ATOM 856 O O . PRO A 1 111 ? -15.306 -1.833 4.590 1.00 97.00 111 PRO A O 1
ATOM 859 N N . GLN A 1 112 ? -17.385 -2.165 3.836 1.00 97.50 112 GLN A N 1
ATOM 860 C CA . GLN A 1 112 ? -17.257 -3.619 3.725 1.00 97.50 112 GLN A CA 1
ATOM 861 C C . GLN A 1 112 ? -16.304 -4.043 2.603 1.00 97.50 112 GLN A C 1
ATOM 863 O O . GLN A 1 112 ? -15.561 -5.007 2.770 1.00 97.50 112 GLN A O 1
ATOM 868 N N . SER A 1 113 ? -16.285 -3.321 1.476 1.00 97.31 113 SER A N 1
ATOM 869 C CA . SER A 1 113 ? -15.292 -3.557 0.419 1.00 97.31 113 SER A CA 1
ATOM 870 C C . SER A 1 113 ? -13.884 -3.302 0.946 1.00 97.31 113 SER A C 1
ATOM 872 O O . SER A 1 113 ? -12.979 -4.092 0.683 1.00 97.31 113 SER A O 1
ATOM 874 N N . PHE A 1 114 ? -13.711 -2.228 1.720 1.00 97.94 114 PHE A N 1
ATOM 875 C CA . PHE A 1 114 ? -12.436 -1.937 2.360 1.00 97.94 114 PHE A CA 1
ATOM 876 C C . PHE A 1 114 ? -12.076 -2.999 3.411 1.00 97.94 114 PHE A C 1
ATOM 878 O O . PHE A 1 114 ? -10.942 -3.465 3.437 1.00 97.94 114 PHE A O 1
ATOM 885 N N . ALA A 1 115 ? -13.038 -3.460 4.218 1.00 98.00 115 ALA A N 1
ATOM 886 C CA . ALA A 1 115 ? -12.830 -4.549 5.172 1.00 98.00 115 ALA A CA 1
ATOM 887 C C . ALA A 1 115 ? -12.305 -5.817 4.486 1.00 98.00 115 ALA A C 1
ATOM 889 O O . ALA A 1 115 ? -11.393 -6.450 5.003 1.00 98.00 115 ALA A O 1
ATOM 890 N N . GLY A 1 116 ? -12.851 -6.164 3.315 1.00 97.94 116 GLY A N 1
ATOM 891 C CA . GLY A 1 116 ? -12.396 -7.307 2.524 1.00 97.94 116 GLY A CA 1
ATOM 892 C C . GLY A 1 116 ? -10.951 -7.159 2.044 1.00 97.94 116 GLY A C 1
ATOM 893 O O . GLY A 1 116 ? -10.165 -8.091 2.190 1.00 97.94 116 GLY A O 1
ATOM 894 N N . ALA A 1 117 ? -10.582 -5.982 1.532 1.00 97.62 117 ALA A N 1
ATOM 895 C CA . ALA A 1 117 ? -9.203 -5.697 1.135 1.00 97.62 117 ALA A CA 1
ATOM 896 C C . ALA A 1 117 ? -8.247 -5.734 2.337 1.00 97.62 117 ALA A C 1
ATOM 898 O O . ALA A 1 117 ? -7.203 -6.377 2.279 1.00 97.62 117 ALA A O 1
ATOM 899 N N . LEU A 1 118 ? -8.636 -5.116 3.456 1.00 97.69 118 LEU A N 1
ATOM 900 C CA . LEU A 1 118 ? -7.852 -5.119 4.685 1.00 97.69 118 LEU A CA 1
ATOM 901 C C . LEU A 1 118 ? -7.720 -6.533 5.266 1.00 97.69 118 LEU A C 1
ATOM 903 O O . LEU A 1 118 ? -6.652 -6.898 5.729 1.00 97.69 118 LEU A O 1
ATOM 907 N N . ALA A 1 119 ? -8.750 -7.375 5.210 1.00 97.69 119 ALA A N 1
ATOM 908 C CA . ALA A 1 119 ? -8.674 -8.753 5.697 1.00 97.69 119 ALA A CA 1
ATOM 909 C C . ALA A 1 119 ? -7.728 -9.645 4.872 1.00 97.69 119 ALA A C 1
ATOM 911 O O . ALA A 1 119 ? -7.254 -10.656 5.385 1.00 97.69 119 ALA A O 1
ATOM 912 N N . ALA A 1 120 ? -7.463 -9.289 3.611 1.00 97.19 120 ALA A N 1
ATOM 913 C CA . ALA A 1 120 ? -6.626 -10.072 2.704 1.00 97.19 120 ALA A CA 1
ATOM 914 C C . ALA A 1 120 ? -5.116 -9.834 2.881 1.00 97.19 120 ALA A C 1
ATOM 916 O O . ALA A 1 120 ? -4.318 -10.598 2.337 1.00 97.19 120 ALA A O 1
ATOM 917 N N . ILE A 1 121 ? -4.718 -8.785 3.607 1.00 96.62 121 ILE A N 1
ATOM 918 C CA . ILE A 1 121 ? -3.305 -8.454 3.816 1.00 96.62 121 ILE A CA 1
ATOM 919 C C . ILE A 1 121 ? -2.718 -9.178 5.029 1.00 96.62 121 ILE A C 1
ATOM 921 O O . ILE A 1 121 ? -3.420 -9.518 5.983 1.00 96.62 121 ILE A O 1
ATOM 925 N N . ASP A 1 122 ? -1.399 -9.355 5.023 1.00 95.31 122 ASP A N 1
ATOM 926 C CA . ASP A 1 122 ? -0.678 -9.991 6.121 1.00 95.31 122 ASP A CA 1
ATOM 927 C C . ASP A 1 122 ? -0.011 -8.945 7.024 1.00 95.31 122 ASP A C 1
ATOM 929 O O . ASP A 1 122 ? 0.934 -8.262 6.623 1.00 95.31 122 ASP A O 1
ATOM 933 N N . VAL A 1 123 ? -0.438 -8.832 8.280 1.00 94.44 123 VAL A N 1
ATOM 934 C CA . VAL A 1 123 ? 0.079 -7.817 9.214 1.00 94.44 123 VAL A CA 1
ATOM 935 C C . VAL A 1 123 ? 1.096 -8.391 10.210 1.00 94.44 123 VAL A C 1
ATOM 937 O O . VAL A 1 123 ? 1.023 -9.570 10.558 1.00 94.44 123 VAL A O 1
ATOM 940 N N . PRO A 1 124 ? 2.059 -7.590 10.701 1.00 93.50 124 PRO A N 1
ATOM 941 C CA . PRO A 1 124 ? 2.972 -8.024 11.761 1.00 93.50 124 PRO A CA 1
ATOM 942 C C . PRO A 1 124 ? 2.214 -8.366 13.053 1.00 93.50 124 PRO A C 1
ATOM 944 O O . PRO A 1 124 ? 1.150 -7.799 13.309 1.00 93.50 124 PRO A O 1
ATOM 947 N N . GLU A 1 125 ? 2.779 -9.228 13.910 1.00 93.75 125 GLU A N 1
ATOM 948 C CA . GLU A 1 125 ? 2.141 -9.648 15.177 1.00 93.75 125 GLU A CA 1
ATOM 949 C C . GLU A 1 125 ? 1.674 -8.464 16.033 1.00 93.75 125 GLU A C 1
ATOM 951 O O . GLU A 1 125 ? 0.564 -8.477 16.565 1.00 93.75 125 GLU A O 1
ATOM 956 N N . SER A 1 126 ? 2.482 -7.401 16.102 1.00 92.62 126 SER A N 1
ATOM 957 C CA . SER A 1 126 ? 2.173 -6.178 16.852 1.00 92.62 126 SER A CA 1
ATOM 958 C C . SER A 1 126 ? 0.898 -5.468 16.383 1.00 92.62 126 SER A C 1
ATOM 960 O O . SER A 1 126 ? 0.270 -4.765 17.171 1.00 92.62 126 SER A O 1
ATOM 962 N N . HIS A 1 127 ? 0.481 -5.676 15.132 1.00 93.94 127 HIS A N 1
ATOM 963 C CA . HIS A 1 127 ? -0.681 -5.026 14.528 1.00 93.94 127 HIS A CA 1
ATOM 964 C C . HIS A 1 127 ? -1.903 -5.945 14.414 1.00 93.94 127 HIS A C 1
ATOM 966 O O . HIS A 1 127 ? -2.989 -5.451 14.123 1.00 93.94 127 HIS A O 1
ATOM 972 N N . LYS A 1 128 ? -1.787 -7.256 14.677 1.00 96.00 128 LYS A N 1
ATOM 973 C CA . LYS A 1 128 ? -2.889 -8.221 14.476 1.00 96.00 128 LYS A CA 1
ATOM 974 C C . LYS A 1 128 ? -4.168 -7.882 15.237 1.00 96.00 128 LYS A C 1
ATOM 976 O O . LYS A 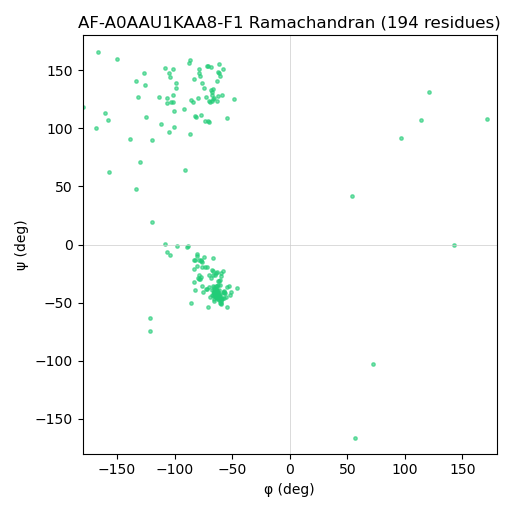1 128 ? -5.260 -8.028 14.696 1.00 96.00 128 LYS A O 1
ATOM 981 N N . SER A 1 129 ? -4.049 -7.421 16.484 1.00 96.69 129 SER A N 1
ATOM 982 C CA . SER A 1 129 ? -5.220 -7.042 17.288 1.00 96.69 129 SER A CA 1
ATOM 983 C C . SER A 1 129 ? -5.941 -5.828 16.692 1.00 96.69 129 SER A C 1
ATOM 985 O O . SER A 1 129 ? -7.150 -5.876 16.471 1.00 96.69 129 SER A O 1
ATOM 987 N N . ALA A 1 130 ? -5.191 -4.770 16.362 1.00 96.31 130 ALA A N 1
ATOM 988 C CA . ALA A 1 130 ? -5.734 -3.563 15.739 1.00 96.31 130 ALA A CA 1
ATOM 989 C C . ALA A 1 130 ? -6.326 -3.856 14.352 1.00 96.31 130 ALA A C 1
ATOM 991 O O . ALA A 1 130 ? -7.404 -3.371 14.021 1.00 96.31 130 ALA A O 1
ATOM 992 N N . HIS A 1 131 ? -5.657 -4.706 13.571 1.00 97.81 131 HIS A N 1
ATOM 993 C CA . HIS A 1 131 ? -6.115 -5.170 12.266 1.00 97.81 131 HIS A CA 1
ATOM 994 C C . HIS A 1 131 ? -7.452 -5.899 12.348 1.00 97.81 131 HIS A C 1
ATOM 996 O O . HIS A 1 131 ? -8.400 -5.493 11.679 1.00 97.81 131 HIS A O 1
ATOM 1002 N N . LYS A 1 132 ? -7.577 -6.889 13.237 1.00 97.56 132 LYS A N 1
ATOM 1003 C CA . LYS A 1 132 ? -8.838 -7.608 13.440 1.00 97.56 132 LYS A CA 1
ATOM 1004 C C . LYS A 1 132 ? -9.969 -6.667 13.859 1.00 97.56 132 LYS A C 1
ATOM 1006 O O . LYS A 1 132 ? -11.051 -6.716 13.285 1.00 97.56 132 LYS A O 1
ATOM 1011 N N . GLN A 1 133 ? -9.708 -5.768 14.809 1.00 96.75 133 GLN A N 1
ATOM 1012 C CA . GLN A 1 133 ? -10.702 -4.789 15.257 1.00 96.75 133 GLN A CA 1
ATOM 1013 C C . GLN A 1 133 ? -11.129 -3.837 14.133 1.00 96.75 133 GLN A C 1
ATOM 1015 O O . GLN A 1 133 ? -12.316 -3.531 14.007 1.00 96.75 133 GLN A O 1
ATOM 1020 N N . ALA A 1 134 ? -10.186 -3.377 13.307 1.00 97.19 134 ALA A N 1
ATOM 1021 C CA . ALA A 1 134 ? -10.478 -2.524 12.162 1.00 97.19 134 ALA A CA 1
ATOM 1022 C C . ALA A 1 134 ? -11.337 -3.260 11.125 1.00 97.19 134 ALA A C 1
ATOM 1024 O O . ALA A 1 134 ? -12.344 -2.707 10.681 1.00 97.19 134 ALA A O 1
ATOM 1025 N N . VAL A 1 135 ? -10.996 -4.511 10.795 1.00 97.94 135 VAL A N 1
ATOM 1026 C CA . VAL A 1 135 ? -11.775 -5.358 9.879 1.00 97.94 135 VAL A CA 1
ATOM 1027 C C . VAL A 1 135 ? -13.195 -5.571 10.407 1.00 97.94 135 VAL A C 1
ATOM 1029 O O . VAL A 1 135 ? -14.147 -5.287 9.682 1.00 97.94 135 VAL A O 1
ATOM 1032 N N . ASP A 1 136 ? -13.360 -5.981 11.668 1.00 97.00 136 ASP A N 1
ATOM 1033 C CA . ASP A 1 136 ? -14.677 -6.218 12.277 1.00 97.00 136 ASP A CA 1
ATOM 1034 C C . ASP A 1 136 ? -15.533 -4.941 12.279 1.00 97.00 136 ASP A C 1
ATOM 1036 O O . ASP A 1 136 ? -16.726 -4.954 11.952 1.00 97.00 136 ASP A O 1
ATOM 1040 N N . ARG A 1 137 ? -14.915 -3.800 12.606 1.00 95.81 137 ARG A N 1
ATOM 1041 C CA . ARG A 1 137 ? -15.593 -2.501 12.634 1.00 95.81 137 ARG A CA 1
ATOM 1042 C C . ARG A 1 137 ? -16.038 -2.054 11.243 1.00 95.81 137 ARG A C 1
ATOM 1044 O O . ARG A 1 137 ? -17.161 -1.570 11.107 1.00 95.81 137 ARG A O 1
ATOM 1051 N N . LEU A 1 138 ? -15.178 -2.206 10.236 1.00 96.88 138 LEU A N 1
ATOM 1052 C CA . LEU A 1 138 ? -15.477 -1.863 8.845 1.00 96.88 138 LEU A CA 1
ATOM 1053 C C . LEU A 1 138 ? -16.549 -2.785 8.257 1.00 96.88 138 LEU A C 1
ATOM 1055 O O . LEU A 1 138 ? -17.488 -2.305 7.628 1.00 96.88 138 LEU A O 1
ATOM 1059 N N . ALA A 1 139 ? -16.450 -4.092 8.509 1.00 96.50 139 ALA A N 1
ATOM 1060 C CA . ALA A 1 139 ? -17.408 -5.082 8.029 1.00 96.50 139 ALA A CA 1
ATOM 1061 C C . ALA A 1 139 ? -18.812 -4.867 8.620 1.00 96.50 139 ALA A C 1
ATOM 1063 O O . ALA A 1 139 ? -19.815 -5.065 7.933 1.00 96.50 139 ALA A O 1
ATOM 1064 N N . GLY A 1 140 ? -18.891 -4.428 9.880 1.00 94.38 140 GLY A N 1
ATOM 1065 C CA . GLY A 1 140 ? -20.153 -4.156 10.569 1.00 94.38 140 GLY A CA 1
ATOM 1066 C C . GLY A 1 140 ? -20.801 -2.801 10.256 1.00 94.38 140 GLY A C 1
ATOM 1067 O O . GLY A 1 140 ? -21.923 -2.568 10.706 1.00 94.38 140 GLY A O 1
ATOM 1068 N N . ALA A 1 141 ? -20.127 -1.899 9.536 1.00 94.62 141 ALA A N 1
ATOM 1069 C CA . ALA A 1 141 ? -20.638 -0.565 9.222 1.00 94.62 141 ALA A CA 1
ATOM 1070 C C . ALA A 1 141 ? -21.244 -0.513 7.819 1.00 94.62 141 ALA A C 1
ATOM 1072 O O . ALA A 1 141 ? -20.634 -0.969 6.856 1.00 94.62 141 ALA A O 1
ATOM 1073 N N . ARG A 1 142 ? -22.427 0.096 7.674 1.00 93.75 142 ARG A N 1
ATOM 1074 C CA . ARG A 1 142 ? -23.079 0.276 6.362 1.00 93.75 142 ARG A CA 1
ATOM 1075 C C . ARG A 1 142 ? -22.570 1.499 5.611 1.00 93.75 142 ARG A C 1
ATOM 1077 O O . ARG A 1 142 ? -22.715 1.578 4.395 1.00 93.75 142 ARG A O 1
ATOM 1084 N N . SER A 1 143 ? -21.980 2.450 6.329 1.00 94.25 143 SER A N 1
ATOM 1085 C CA . SER A 1 143 ? -21.415 3.679 5.777 1.00 94.25 143 SER A CA 1
ATOM 1086 C C . SER A 1 143 ? -20.244 4.180 6.624 1.00 94.25 14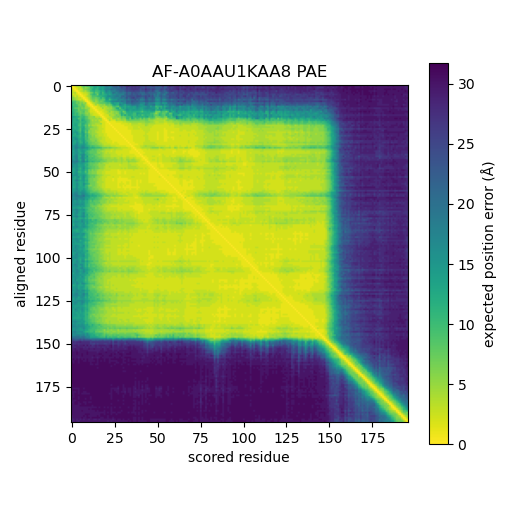3 SER A C 1
ATOM 1088 O O . SER A 1 143 ? -20.133 3.855 7.808 1.00 94.25 143 SER A O 1
ATOM 1090 N N . TYR A 1 144 ? -19.387 5.026 6.046 1.00 92.81 144 TYR A N 1
ATOM 1091 C CA . TYR A 1 144 ? -18.294 5.664 6.790 1.00 92.81 144 TYR A CA 1
ATOM 1092 C C . TYR A 1 144 ? -18.789 6.594 7.915 1.00 92.81 144 TYR A C 1
ATOM 1094 O O . TYR A 1 144 ? -18.084 6.795 8.901 1.00 92.81 144 TYR A O 1
ATOM 1102 N N . GLY A 1 145 ? -20.018 7.120 7.824 1.00 91.19 145 GLY A N 1
ATOM 1103 C CA . GLY A 1 145 ? -20.614 7.942 8.885 1.00 91.19 145 GLY A CA 1
ATOM 1104 C C . GLY A 1 145 ? -20.815 7.173 10.195 1.00 91.19 145 GLY A C 1
ATOM 1105 O O . GLY A 1 145 ? -20.519 7.691 11.270 1.00 91.19 145 GLY A O 1
ATOM 1106 N N . GLU A 1 146 ? -21.221 5.903 10.114 1.00 90.81 146 GLU A N 1
ATOM 1107 C CA . GLU A 1 146 ? -21.421 5.032 11.285 1.00 90.81 146 GLU A CA 1
ATOM 1108 C C . GLU A 1 146 ? -20.110 4.718 12.018 1.00 90.81 146 GLU A C 1
ATOM 1110 O O . GLU A 1 146 ? -20.103 4.473 13.228 1.00 90.81 146 GLU A O 1
ATOM 1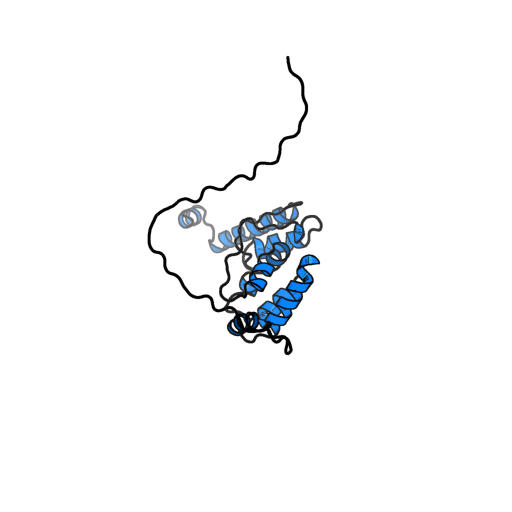115 N N . LEU A 1 147 ? -18.981 4.768 11.304 1.00 88.62 147 LEU A N 1
ATOM 1116 C CA . LEU A 1 147 ? -17.667 4.519 11.885 1.00 88.62 147 LEU A CA 1
ATOM 1117 C C . LEU A 1 147 ? -17.231 5.634 12.831 1.00 88.62 147 LEU A C 1
ATOM 1119 O O . LEU A 1 147 ? -16.471 5.351 13.749 1.00 88.62 147 LEU A O 1
ATOM 1123 N N . LYS A 1 148 ? -17.704 6.873 12.666 1.00 79.12 148 LYS A N 1
ATOM 1124 C CA . LYS A 1 148 ? -17.316 7.993 13.541 1.00 79.12 148 LYS A CA 1
ATOM 1125 C C . LYS A 1 148 ? -18.048 7.988 14.887 1.00 79.12 148 LYS A C 1
ATOM 1127 O O . LYS A 1 148 ? -17.515 8.476 15.877 1.00 79.12 148 LYS A O 1
ATOM 1132 N N . VAL A 1 149 ? -19.245 7.404 14.942 1.00 63.44 149 VAL A N 1
ATOM 1133 C CA . VAL A 1 149 ? -20.142 7.481 16.111 1.00 63.44 149 VAL A CA 1
ATOM 1134 C C . VAL A 1 149 ? -19.725 6.521 17.235 1.00 63.44 149 VAL A C 1
ATOM 1136 O O . VAL A 1 149 ? -19.906 6.822 18.413 1.00 63.44 149 VAL A O 1
ATOM 1139 N N . LYS A 1 150 ? -19.102 5.380 16.908 1.00 55.41 150 LYS A N 1
ATOM 1140 C CA . LYS A 1 150 ? -18.775 4.337 17.903 1.00 55.41 150 LYS A CA 1
ATOM 1141 C C . LYS A 1 150 ? -17.604 4.661 18.842 1.00 55.41 150 LYS A C 1
ATOM 1143 O O . LYS A 1 150 ? -17.445 3.963 19.837 1.00 55.41 150 LYS A O 1
ATOM 1148 N N . THR A 1 151 ? -16.826 5.717 18.598 1.00 50.31 151 THR A N 1
ATOM 1149 C CA . THR A 1 151 ? -15.706 6.091 19.488 1.00 50.31 151 THR A CA 1
ATOM 1150 C C . THR A 1 151 ? -16.165 6.874 20.735 1.00 50.31 151 THR A C 1
ATOM 1152 O O . THR A 1 151 ? -15.385 7.040 21.665 1.00 50.31 151 THR A O 1
ATOM 1155 N N . GLN A 1 152 ? -17.430 7.315 20.817 1.00 44.66 152 GLN A N 1
ATOM 1156 C CA . GLN A 1 152 ? -17.948 8.080 21.970 1.00 44.66 152 GLN A CA 1
ATOM 1157 C C . GLN A 1 152 ? -18.719 7.262 23.024 1.00 44.66 152 GLN A C 1
ATOM 1159 O O . GLN A 1 152 ? -19.120 7.825 24.039 1.00 44.66 152 GLN A O 1
ATOM 1164 N N . ALA A 1 153 ? -18.912 5.952 22.850 1.00 44.81 153 ALA A N 1
ATOM 1165 C CA . ALA A 1 153 ? -19.754 5.161 23.753 1.00 44.81 153 ALA A CA 1
ATOM 1166 C C . ALA A 1 153 ? -19.061 3.884 24.250 1.00 44.81 153 ALA A C 1
ATOM 1168 O O . ALA A 1 153 ? -19.438 2.779 23.878 1.00 44.81 153 ALA A O 1
ATOM 1169 N N . SER A 1 154 ? -18.058 4.031 25.118 1.00 42.66 154 SER A N 1
ATOM 1170 C CA . SER A 1 154 ? -17.733 2.991 26.107 1.00 42.66 154 SER A CA 1
ATOM 1171 C C . SER A 1 154 ? -16.974 3.585 27.297 1.00 42.66 154 SER A C 1
ATOM 1173 O O . SER A 1 154 ? -15.818 3.277 27.562 1.00 42.66 154 SER A O 1
ATOM 1175 N N . ALA A 1 155 ? -17.634 4.501 28.002 1.00 44.00 155 ALA A N 1
ATOM 1176 C CA . ALA A 1 155 ? -17.231 4.949 29.333 1.00 44.00 155 ALA A CA 1
ATOM 1177 C C . ALA A 1 155 ? -18.455 4.979 30.258 1.00 44.00 155 ALA A C 1
ATOM 1179 O O . ALA A 1 155 ? -18.709 5.962 30.937 1.00 44.00 155 ALA A O 1
ATOM 1180 N N . PHE A 1 156 ? -19.248 3.906 30.256 1.00 43.84 156 PHE A N 1
ATOM 1181 C CA . PHE A 1 156 ? -20.239 3.661 31.301 1.00 43.84 156 PHE A CA 1
ATOM 1182 C C . PHE A 1 156 ? -20.216 2.178 31.654 1.00 43.84 156 PHE A C 1
ATOM 1184 O O . PHE A 1 156 ? -20.903 1.359 31.051 1.00 43.84 156 PHE A O 1
ATOM 1191 N N . LEU A 1 157 ? -19.391 1.836 32.644 1.00 43.22 157 LEU A N 1
ATOM 1192 C CA . LEU A 1 157 ? -19.635 0.646 33.448 1.00 43.22 157 LEU A CA 1
ATOM 1193 C C . LEU A 1 157 ? -20.887 0.932 34.299 1.00 43.22 157 LEU A C 1
ATOM 1195 O O . LEU A 1 157 ? -20.885 1.919 35.043 1.00 43.22 157 LEU A O 1
ATOM 1199 N N . PRO A 1 158 ? -21.957 0.124 34.217 1.00 39.56 158 PRO A N 1
ATOM 1200 C CA . PRO A 1 158 ? -23.086 0.264 35.122 1.00 39.56 158 PRO A CA 1
ATOM 1201 C C . PRO A 1 158 ? -22.635 -0.201 36.512 1.00 39.56 158 PRO A C 1
ATOM 1203 O O . PRO A 1 158 ? -22.428 -1.391 36.731 1.00 39.56 158 PRO A O 1
ATOM 1206 N N . GLY A 1 159 ? -22.434 0.740 37.439 1.00 42.22 159 GLY A N 1
ATOM 1207 C CA . GLY A 1 159 ? -22.166 0.413 38.845 1.00 42.22 159 GLY A CA 1
ATOM 1208 C C . GLY A 1 159 ? -21.166 1.289 39.598 1.00 42.22 159 GLY A C 1
ATOM 1209 O O . GLY A 1 159 ? -20.965 1.046 40.782 1.00 42.22 159 GLY A O 1
ATOM 1210 N N . VAL A 1 160 ? -20.552 2.308 38.984 1.00 41.75 160 VAL A N 1
ATOM 1211 C CA . VAL A 1 160 ? -19.645 3.218 39.711 1.00 41.75 160 VAL A CA 1
ATOM 1212 C C . VAL A 1 160 ? -20.336 4.555 39.968 1.00 41.75 160 VAL A C 1
ATOM 1214 O O . VAL A 1 160 ? -20.369 5.438 39.114 1.00 41.75 160 VAL A O 1
ATOM 1217 N N . THR A 1 161 ? -20.895 4.715 41.165 1.00 42.97 161 THR A N 1
ATOM 1218 C CA . THR A 1 161 ? -21.286 6.023 41.700 1.00 42.97 161 THR A CA 1
ATOM 1219 C C . THR A 1 161 ? -20.027 6.823 42.031 1.00 42.97 161 THR A C 1
ATOM 1221 O O . THR A 1 161 ? -19.360 6.541 43.026 1.00 42.97 161 THR A O 1
ATOM 1224 N N . LEU A 1 162 ? -19.691 7.821 41.212 1.00 45.41 162 LEU A N 1
ATOM 1225 C CA . LEU A 1 162 ? -18.709 8.843 41.581 1.00 45.41 162 LEU A CA 1
ATOM 1226 C C . LEU A 1 162 ? -19.393 9.884 42.485 1.00 45.41 162 LEU A C 1
ATOM 1228 O O . LEU A 1 162 ? -20.434 10.423 42.095 1.00 45.41 162 LEU A O 1
ATOM 1232 N N . PRO A 1 163 ? -18.857 10.186 43.682 1.00 37.06 163 PRO A N 1
ATOM 1233 C CA . PRO A 1 163 ? -19.415 11.231 44.522 1.00 37.06 163 PRO A CA 1
ATOM 1234 C C . PRO A 1 163 ? -19.252 12.595 43.849 1.00 37.06 163 PRO A C 1
ATOM 1236 O O . PRO A 1 163 ? -18.165 13.022 43.464 1.00 37.06 163 PRO A O 1
ATOM 1239 N N . THR A 1 164 ? -20.382 13.280 43.725 1.00 42.53 164 THR A N 1
ATOM 1240 C CA . THR A 1 164 ? -20.478 14.673 43.304 1.00 42.53 164 THR A CA 1
ATOM 1241 C C . THR A 1 164 ? -20.012 15.554 44.454 1.00 42.53 164 THR A C 1
ATOM 1243 O O . THR A 1 164 ? -20.719 15.685 45.448 1.00 42.53 164 THR A O 1
ATOM 1246 N N . SER A 1 165 ? -18.822 16.140 44.355 1.00 38.06 165 SER A N 1
ATOM 1247 C CA . SER A 1 165 ? -18.515 17.464 44.919 1.00 38.06 165 SER A CA 1
ATOM 1248 C C . SER A 1 165 ? -17.070 17.855 44.619 1.00 38.06 165 SER A C 1
ATOM 1250 O O . SER A 1 165 ? -16.137 17.188 45.043 1.00 38.06 165 SER A O 1
ATOM 1252 N N . LEU A 1 166 ? -16.897 18.955 43.887 1.00 36.88 166 LEU A N 1
ATOM 1253 C CA . LEU A 1 166 ? -16.109 20.109 44.325 1.00 36.88 166 LEU A CA 1
ATOM 1254 C C . LEU A 1 166 ? -16.383 21.261 43.353 1.00 36.88 166 LEU A C 1
ATOM 1256 O O . LEU A 1 166 ? -15.889 21.330 42.231 1.00 36.88 166 LEU A O 1
ATOM 1260 N N . THR A 1 167 ? -17.258 22.141 43.819 1.00 35.59 167 THR A N 1
ATOM 1261 C CA . THR A 1 167 ? -17.632 23.428 43.249 1.00 35.59 167 THR A CA 1
ATOM 1262 C C . THR A 1 167 ? -16.377 24.274 43.027 1.00 35.59 167 THR A C 1
ATOM 1264 O O . THR A 1 167 ? -15.764 24.738 43.985 1.00 35.59 167 THR A O 1
ATOM 1267 N N . GLN A 1 168 ? -15.981 24.484 41.772 1.00 37.62 168 GLN A N 1
ATOM 1268 C CA . GLN A 1 168 ? -14.925 25.435 41.434 1.00 37.62 168 GLN A CA 1
ATOM 1269 C C . GLN A 1 168 ? -15.562 26.820 41.263 1.00 37.62 168 GLN A C 1
ATOM 1271 O O . GLN A 1 168 ? -16.106 27.158 40.214 1.00 37.62 168 GLN A O 1
ATOM 1276 N N . THR A 1 169 ? -15.548 27.616 42.332 1.00 34.75 169 THR A N 1
ATOM 1277 C CA . THR A 1 169 ? -15.871 29.045 42.277 1.00 34.75 169 THR A CA 1
ATOM 1278 C C . THR A 1 169 ? -14.798 29.787 41.491 1.00 34.75 169 THR A C 1
ATOM 1280 O O . THR A 1 169 ? -13.613 29.729 41.812 1.00 34.75 169 THR A O 1
ATOM 1283 N N . ALA A 1 170 ? -15.242 30.492 40.454 1.00 35.00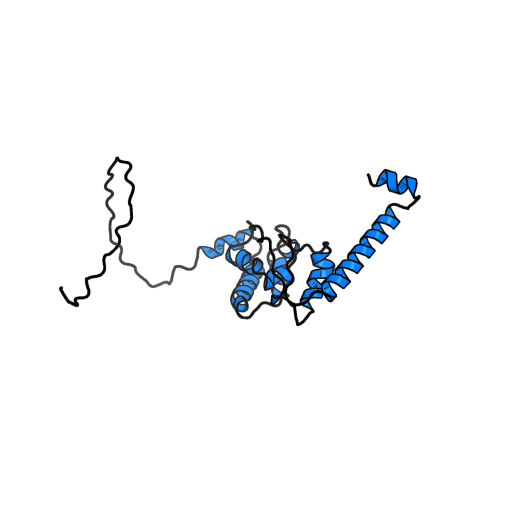 170 ALA A N 1
ATOM 1284 C CA . ALA A 1 170 ? -14.434 31.382 39.645 1.00 35.00 170 ALA A CA 1
ATOM 1285 C C . ALA A 1 170 ? -13.956 32.598 40.451 1.00 35.00 170 ALA A C 1
ATOM 1287 O O . ALA A 1 170 ? -14.765 33.302 41.056 1.00 35.00 170 ALA A O 1
ATOM 1288 N N . THR A 1 171 ? -12.672 32.929 40.331 1.00 37.78 171 THR A N 1
ATOM 1289 C CA . THR A 1 171 ? -12.172 34.279 40.611 1.00 37.78 171 THR A CA 1
ATOM 1290 C C . THR A 1 171 ? -11.421 34.777 39.385 1.00 37.78 171 THR A C 1
ATOM 1292 O O . THR A 1 171 ? -10.347 34.293 39.039 1.00 37.78 171 THR A O 1
ATOM 1295 N N . ARG A 1 172 ? -12.020 35.756 38.700 1.00 38.97 172 ARG A N 1
ATOM 1296 C CA . ARG A 1 172 ? -11.344 36.600 37.712 1.00 38.97 172 ARG A CA 1
ATOM 1297 C C . ARG A 1 172 ? -10.239 37.392 38.418 1.00 38.97 172 ARG A C 1
ATOM 1299 O O . ARG A 1 172 ? -10.546 38.145 39.337 1.00 38.97 172 ARG A O 1
ATOM 1306 N N . SER A 1 173 ? -9.010 37.341 37.915 1.00 40.59 173 SER A N 1
ATOM 1307 C CA . SER A 1 173 ? -8.085 38.471 38.018 1.00 40.59 173 SER A CA 1
ATOM 1308 C C . SER A 1 173 ? -7.590 38.840 36.620 1.00 40.59 173 SER A C 1
ATOM 1310 O O . SER A 1 173 ? -7.397 38.005 35.739 1.00 40.59 173 SER A O 1
ATOM 1312 N N . ARG A 1 174 ? -7.540 40.147 36.391 1.00 35.66 174 ARG A N 1
ATOM 1313 C CA . ARG A 1 174 ? -7.333 40.833 35.122 1.00 35.66 174 ARG A CA 1
ATOM 1314 C C . ARG A 1 174 ? -5.977 41.526 35.238 1.00 35.66 174 ARG A C 1
ATOM 1316 O O . ARG A 1 174 ? -5.808 42.305 36.168 1.00 35.66 174 ARG A O 1
ATOM 1323 N N . GLY A 1 175 ? -5.076 41.301 34.283 1.00 36.31 175 GLY A N 1
ATOM 1324 C CA . GLY A 1 175 ? -3.939 42.190 34.018 1.00 36.31 175 GLY A CA 1
ATOM 1325 C C . GLY A 1 175 ? -2.550 41.560 34.143 1.00 36.31 175 GLY A C 1
ATOM 1326 O O . GLY A 1 175 ? -2.224 40.961 35.159 1.00 36.31 175 GLY A O 1
ATOM 1327 N N . GLY A 1 176 ? -1.725 41.798 33.118 1.00 36.03 176 GLY A N 1
ATOM 1328 C CA . GLY A 1 176 ? -0.264 41.772 33.216 1.00 36.03 176 GLY A CA 1
ATOM 1329 C C . GLY A 1 176 ? 0.425 40.660 32.430 1.00 36.03 176 GLY A C 1
ATOM 1330 O O . GLY A 1 176 ? 0.412 39.506 32.836 1.00 36.03 176 GLY A O 1
ATOM 1331 N N . HIS A 1 177 ? 1.082 41.036 31.328 1.00 43.28 177 HIS A N 1
ATOM 1332 C CA . HIS A 1 177 ? 2.167 40.265 30.719 1.00 43.28 177 HIS A CA 1
ATOM 1333 C C . HIS A 1 177 ? 3.189 39.847 31.786 1.00 43.28 177 HIS A C 1
ATOM 1335 O O . HIS A 1 177 ? 3.738 40.704 32.475 1.00 43.28 177 HIS A O 1
ATOM 1341 N N . GLY A 1 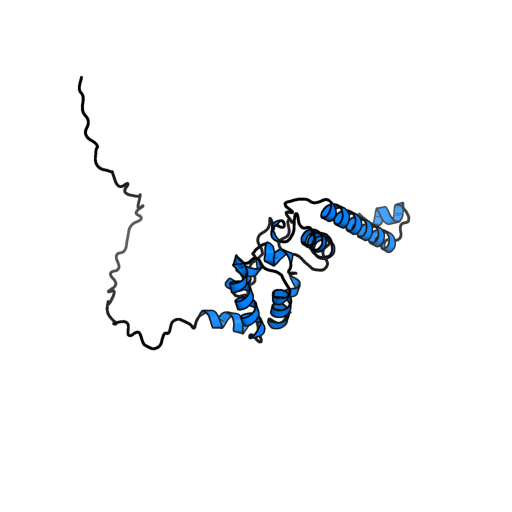178 ? 3.479 38.552 31.889 1.00 34.69 178 GLY A N 1
ATOM 1342 C CA . GLY A 1 178 ? 4.490 38.036 32.806 1.00 34.69 178 GLY A CA 1
ATOM 1343 C C . GLY A 1 178 ? 4.995 36.675 32.353 1.00 34.69 178 GLY A C 1
ATOM 1344 O O . GLY A 1 178 ? 4.287 35.679 32.432 1.00 34.69 178 GLY A O 1
ATOM 1345 N N . VAL A 1 179 ? 6.220 36.671 31.837 1.00 36.59 179 VAL A N 1
ATOM 1346 C CA . VAL A 1 179 ? 7.033 35.503 31.489 1.00 36.59 179 VAL A CA 1
ATOM 1347 C C . VAL A 1 179 ? 7.246 34.639 32.738 1.00 36.59 179 VAL A C 1
ATOM 1349 O O . VAL A 1 179 ? 7.701 35.151 33.757 1.00 36.59 179 VAL A O 1
ATOM 1352 N N . LEU A 1 180 ? 6.964 33.335 32.665 1.00 39.12 180 LEU A N 1
ATOM 1353 C CA . LEU A 1 180 ? 7.389 32.370 33.682 1.00 39.12 180 LEU A CA 1
ATOM 1354 C C . LEU A 1 180 ? 8.628 31.632 33.167 1.00 39.12 180 LEU A C 1
ATOM 1356 O O . LEU A 1 180 ? 8.523 30.737 32.331 1.00 39.12 180 LEU A O 1
ATOM 1360 N N . ASN A 1 181 ? 9.801 32.043 33.653 1.00 35.44 181 ASN A N 1
ATOM 1361 C CA . ASN A 1 181 ? 11.037 31.271 33.524 1.00 35.44 181 ASN A CA 1
ATOM 1362 C C . ASN A 1 181 ? 11.066 30.141 34.575 1.00 35.44 181 ASN A C 1
ATOM 1364 O O . ASN A 1 181 ? 10.536 30.322 35.674 1.00 35.44 181 ASN A O 1
ATOM 1368 N N . PRO A 1 182 ? 11.683 28.987 34.260 1.00 45.66 182 PRO A N 1
ATOM 1369 C CA . PRO A 1 182 ? 11.682 27.809 35.122 1.00 45.66 182 PRO A CA 1
ATOM 1370 C C . PRO A 1 182 ? 12.610 27.977 36.333 1.00 45.66 182 PRO A C 1
ATOM 1372 O O . PRO A 1 182 ? 13.757 28.399 36.199 1.00 45.66 182 PRO A O 1
ATOM 1375 N N . VAL A 1 183 ? 12.121 27.598 37.518 1.00 41.34 183 VAL A N 1
ATOM 1376 C CA . VAL A 1 183 ? 12.943 27.465 38.728 1.00 41.34 183 VAL A CA 1
ATOM 1377 C C . VAL A 1 183 ? 13.652 26.112 38.685 1.00 41.34 183 VAL A C 1
ATOM 1379 O O . VAL A 1 183 ? 13.028 25.059 38.814 1.00 41.34 183 VAL A O 1
ATOM 1382 N N . THR A 1 184 ? 14.964 26.165 38.481 1.00 38.97 184 THR A N 1
ATOM 1383 C CA . THR A 1 184 ? 15.913 25.062 38.651 1.00 38.97 184 THR A CA 1
ATOM 1384 C C . THR A 1 184 ? 15.924 24.626 40.117 1.00 38.97 184 THR A C 1
ATOM 1386 O O . THR A 1 184 ? 16.172 25.438 41.005 1.00 38.97 184 THR A O 1
ATOM 1389 N N . ALA A 1 185 ? 15.652 23.348 40.378 1.00 42.72 185 ALA A N 1
ATOM 1390 C CA . ALA A 1 185 ? 15.809 22.754 41.700 1.00 42.72 185 ALA A CA 1
ATOM 1391 C C . ALA A 1 185 ? 17.301 22.484 41.966 1.00 42.72 185 ALA A C 1
ATOM 1393 O O . ALA A 1 185 ? 17.909 21.635 41.315 1.00 42.72 185 ALA A O 1
ATOM 1394 N N . GLU A 1 186 ? 17.890 23.227 42.903 1.00 39.41 186 GLU A N 1
ATOM 1395 C CA . GLU A 1 186 ? 19.243 22.995 43.411 1.00 39.41 186 GLU A CA 1
ATOM 1396 C C . GLU A 1 186 ? 19.275 21.745 44.311 1.00 39.41 186 GLU A C 1
ATOM 1398 O O . GLU A 1 186 ? 18.491 21.602 45.251 1.00 39.41 186 GLU A O 1
ATOM 1403 N N . LEU A 1 187 ? 20.191 20.825 43.999 1.00 41.69 187 LEU A N 1
ATOM 1404 C CA . LEU A 1 187 ? 20.541 19.653 44.806 1.00 41.69 187 LEU A CA 1
ATOM 1405 C C . LEU A 1 187 ? 21.449 20.067 45.986 1.00 41.69 187 LEU A C 1
ATOM 1407 O O . LEU A 1 187 ? 22.292 20.949 45.815 1.00 41.69 187 LEU A O 1
ATOM 1411 N N . PRO A 1 188 ? 21.333 19.430 47.168 1.00 47.91 188 PRO A N 1
ATOM 1412 C CA . PRO A 1 188 ? 22.098 19.809 48.356 1.00 47.91 188 PRO A CA 1
ATOM 1413 C C . PRO A 1 188 ? 23.600 19.453 48.270 1.00 47.91 188 PRO A C 1
ATOM 1415 O O . PRO A 1 188 ? 23.978 18.499 47.582 1.00 47.91 188 PRO A O 1
ATOM 1418 N N . PRO A 1 189 ? 24.467 20.195 48.992 1.00 43.28 189 PRO A N 1
ATOM 1419 C CA . PRO A 1 189 ? 25.921 20.135 48.851 1.00 43.28 189 PRO A CA 1
ATOM 1420 C C . PRO A 1 189 ? 26.547 18.894 49.504 1.00 43.28 189 PRO A C 1
ATOM 1422 O O . PRO A 1 189 ? 26.207 18.512 50.623 1.00 43.28 189 PRO A O 1
ATOM 1425 N N . ASN A 1 190 ? 27.529 18.306 48.816 1.00 40.47 190 ASN A N 1
ATOM 1426 C CA . ASN A 1 190 ? 28.362 17.218 49.322 1.00 40.47 190 ASN A CA 1
ATOM 1427 C C . ASN A 1 190 ? 29.626 17.794 49.988 1.00 40.47 190 ASN A C 1
ATOM 1429 O O . ASN A 1 190 ? 30.442 18.456 49.349 1.00 40.47 190 ASN A O 1
ATOM 1433 N N . THR A 1 191 ? 29.773 17.558 51.288 1.00 44.72 191 THR A N 1
ATOM 1434 C CA . THR A 1 191 ? 30.895 17.999 52.124 1.00 44.72 191 THR A CA 1
ATOM 1435 C C . THR A 1 191 ? 32.099 17.063 52.012 1.00 44.72 191 THR A C 1
ATOM 1437 O O . THR A 1 191 ? 32.050 15.975 52.578 1.00 44.72 191 THR A O 1
ATOM 1440 N N . LYS A 1 192 ? 33.193 17.519 51.384 1.00 44.91 192 LYS A N 1
ATOM 1441 C CA . LYS A 1 192 ? 34.621 17.254 51.709 1.00 44.91 192 LYS A CA 1
ATOM 1442 C C . LYS A 1 192 ? 35.406 18.391 51.024 1.00 44.91 192 LYS A C 1
ATOM 1444 O O . LYS A 1 192 ? 35.301 18.520 49.816 1.00 44.91 192 LYS A O 1
ATOM 1449 N N . GLY A 1 193 ? 36.073 19.346 51.669 1.00 35.09 193 GLY A N 1
ATOM 1450 C CA . GLY A 1 193 ? 36.959 19.266 52.824 1.00 35.09 193 GLY A CA 1
ATOM 1451 C C . GLY A 1 193 ? 38.406 19.213 52.324 1.00 35.09 193 GLY A C 1
ATOM 1452 O O . GLY A 1 193 ? 38.846 18.114 52.018 1.00 35.09 193 GLY A O 1
ATOM 1453 N N . PHE A 1 194 ? 39.070 20.374 52.184 1.00 35.72 194 PHE A N 1
ATOM 1454 C CA . PHE A 1 194 ? 40.478 20.668 52.542 1.00 35.72 194 PHE A CA 1
ATOM 1455 C C . PHE A 1 194 ? 40.905 22.068 52.018 1.00 35.72 194 PHE A C 1
ATOM 1457 O O . PHE A 1 194 ? 41.074 22.267 50.819 1.00 35.72 194 PHE A O 1
ATOM 1464 N N . GLU A 1 195 ? 41.066 23.031 52.935 1.00 44.66 195 GLU A N 1
ATOM 1465 C CA . GLU A 1 195 ? 42.053 24.132 52.853 1.00 44.66 195 GLU A CA 1
ATOM 1466 C C . GLU A 1 195 ? 43.463 23.505 52.995 1.00 44.66 195 GLU A C 1
ATOM 1468 O O . GLU A 1 195 ? 43.579 22.466 53.639 1.00 44.66 195 GLU A O 1
ATOM 1473 N N . ARG A 1 196 ? 44.588 24.008 52.481 1.00 39.81 196 ARG A N 1
ATOM 1474 C CA . ARG A 1 196 ? 45.043 25.346 52.092 1.00 39.81 196 ARG A CA 1
ATOM 1475 C C . ARG A 1 196 ? 46.290 25.179 51.218 1.00 39.81 196 ARG A C 1
ATOM 1477 O O . ARG A 1 196 ? 46.992 24.162 51.422 1.00 39.81 196 ARG A O 1
#

Foldseek 3Di:
DVVVVCVVVVDDPVVVVVVVVVVVLVVLLVVLVPDFQADEDADLAAACPDSLNVHRLVSQCPDPRQHQVRYDYPHFHDDDPLADPLLSVLCRPSSNRSQDGPVQPPQPDALQSVLVSLVPGDDDPVCVVSSVVSSVLSNPDRHSVVSVPVVPPDPDDPPDDDDDDDDDDDDDDDDDDDDDDDDDDDDDDDDDDDDD